Protein AF-A0A8S4A1F5-F1 (afdb_monomer_lite)

pLDDT: mean 70.82, std 21.8, range [27.09, 93.94]

Radius of gyration: 31.64 Å; chains: 1; bounding box: 110×34×73 Å

Sequence (193 aa):
MQRHKGQSPSKFSPETSDKSVDSVPACEDGASDSGDSVKEDRPGQDDCFHQMFGFQIQDLSSWDRFVRLLCRPTDPASIGTLRVFFGLLMTLDIVQERGLAAADSWWGSDEQCRFPLFHFLRPLPLQWMYVVYLVMISGAIGVMLGFQMRLSSLAFLATYWYVFFLDKTAWNNHSYLFGILAFLLAISDANRY

Foldseek 3Di:
DDDDDDDDDDDDDDDDDDDDDDDDDDDDDDDDDDDDDDDDDDPPPFVVCCVPPVDGPVLVVDPVSVVVVVPPDDDLVVVLVVQLVLLVVQLVCLVPLVPPVPLCVVQVDPPDDFDQQDPPLEDDHSVVLNVLSVQLNQLSVCSNVVPPQLVSLCSNLVSLVSSPRRGPVSDDPVSVVSSVVSVVSNPPPSVDD

Organism: NCBI:txid100452

Secondary structure (DSSP, 8-state):
----------------------PPPP----------------TTSHHHHHHHHSS-GGGGTSHHHHHHHHTS---THHHHHHHHHHHHHHHHHHHHTT-GGGHHHHHH-TTS----SSTT-PPPPHHHHHHHHHHHHHHHHHHHHTTTHHHHHHHHHHHHHHHHHH-GGG--HHHHHHHHHHHHHHHS-TT--

Structure (mmCIF, N/CA/C/O backbone):
data_AF-A0A8S4A1F5-F1
#
_entry.id   AF-A0A8S4A1F5-F1
#
loop_
_atom_site.group_PDB
_atom_site.id
_atom_site.type_symbol
_atom_site.label_atom_id
_atom_site.label_alt_id
_atom_site.label_comp_id
_atom_site.label_asym_id
_atom_site.label_entity_id
_atom_site.label_seq_id
_atom_site.pdbx_PDB_ins_code
_atom_site.Cartn_x
_atom_site.Cartn_y
_atom_site.Cartn_z
_atom_site.occupancy
_atom_site.B_iso_or_equiv
_atom_site.auth_seq_id
_atom_site.auth_comp_id
_atom_site.auth_asym_id
_atom_site.auth_atom_id
_atom_site.pdbx_PDB_model_num
ATOM 1 N N . MET A 1 1 ? -86.557 -16.342 12.184 1.00 40.09 1 MET A N 1
ATOM 2 C CA . MET A 1 1 ? -86.329 -17.250 13.329 1.00 40.09 1 MET A CA 1
ATOM 3 C C . MET A 1 1 ? -85.318 -16.573 14.261 1.00 40.09 1 MET A C 1
ATOM 5 O O . MET A 1 1 ? -84.232 -16.297 13.787 1.00 40.09 1 MET A O 1
ATOM 9 N N . GLN A 1 2 ? -85.750 -16.198 15.482 1.00 38.25 2 GLN A N 1
ATOM 10 C CA . GLN A 1 2 ? -84.998 -15.962 16.751 1.00 38.25 2 GLN A CA 1
ATOM 11 C C . GLN A 1 2 ? -83.633 -15.210 16.675 1.00 38.25 2 GLN A C 1
ATOM 13 O O . GLN A 1 2 ? -82.675 -15.745 16.142 1.00 38.25 2 GLN A O 1
ATOM 18 N N . ARG A 1 3 ? -83.518 -13.920 17.067 1.00 33.84 3 ARG A N 1
ATOM 19 C CA . ARG A 1 3 ? -83.236 -13.362 18.432 1.00 33.84 3 ARG A CA 1
ATOM 20 C C . ARG A 1 3 ? -81.946 -13.932 19.078 1.00 33.84 3 ARG A C 1
ATOM 22 O O . ARG A 1 3 ? -81.821 -15.139 19.151 1.00 33.84 3 ARG A O 1
ATOM 29 N N . HIS A 1 4 ? -80.967 -13.169 19.587 1.00 39.88 4 HIS A N 1
ATOM 30 C CA . HIS A 1 4 ? -80.992 -12.204 20.708 1.00 39.88 4 HIS A CA 1
ATOM 31 C C . HIS A 1 4 ? -79.619 -11.465 20.782 1.00 39.88 4 HIS A C 1
ATOM 33 O O . HIS A 1 4 ? -78.605 -12.097 20.526 1.00 39.88 4 HIS A O 1
ATOM 39 N N . LYS A 1 5 ? -79.588 -10.121 20.938 1.00 37.62 5 LYS A N 1
ATOM 40 C CA . LYS A 1 5 ? -79.137 -9.308 22.118 1.00 37.62 5 LYS A CA 1
ATOM 41 C C . LYS A 1 5 ? -77.694 -9.561 22.602 1.00 37.62 5 LYS A C 1
ATOM 43 O O . LYS A 1 5 ? -77.326 -10.706 22.777 1.00 37.62 5 LYS A O 1
ATOM 48 N N . GLY A 1 6 ? -76.855 -8.585 22.953 1.00 35.16 6 GLY A N 1
ATOM 49 C CA . GLY A 1 6 ? -76.911 -7.125 23.183 1.00 35.16 6 GLY A CA 1
ATOM 50 C C . GLY A 1 6 ? -75.442 -6.650 23.319 1.00 35.16 6 GLY A C 1
ATOM 51 O O . GLY A 1 6 ? -74.547 -7.428 23.024 1.00 35.16 6 GLY A O 1
ATOM 52 N N . GLN A 1 7 ? -75.021 -5.466 23.749 1.00 35.81 7 GLN A N 1
ATOM 53 C CA . GLN A 1 7 ? -75.584 -4.216 24.244 1.00 35.81 7 GLN A CA 1
ATOM 54 C C . GLN A 1 7 ? -74.365 -3.248 24.240 1.00 35.81 7 GLN A C 1
ATOM 56 O O . GLN A 1 7 ? -73.274 -3.641 24.640 1.00 35.81 7 GLN A O 1
ATOM 61 N N . SER A 1 8 ? -74.534 -2.014 23.756 1.00 36.84 8 SER A N 1
ATOM 62 C CA . SER A 1 8 ? -73.597 -0.867 23.903 1.00 36.84 8 SER A CA 1
ATOM 63 C C . SER A 1 8 ? -73.601 -0.350 25.373 1.00 36.84 8 SER A C 1
ATOM 65 O O . SER A 1 8 ? -74.329 -0.955 26.163 1.00 36.84 8 SER A O 1
ATOM 67 N N . PRO A 1 9 ? -73.014 0.799 25.801 1.00 47.91 9 PRO A N 1
ATOM 68 C CA . PRO A 1 9 ? -72.012 1.719 25.227 1.00 47.91 9 PRO A CA 1
ATOM 69 C C . PRO A 1 9 ? -70.945 2.211 26.265 1.00 47.91 9 PRO A C 1
ATOM 71 O O . PRO A 1 9 ? -70.964 1.859 27.439 1.00 47.91 9 PRO A O 1
ATOM 74 N N . SER A 1 10 ? -70.127 3.182 25.837 1.00 30.42 10 SER A N 1
ATOM 75 C CA . SER A 1 10 ? -69.763 4.417 26.574 1.00 30.42 10 SER A CA 1
ATOM 76 C C . SER A 1 10 ? -68.347 4.582 27.160 1.00 30.42 10 SER A C 1
ATOM 78 O O . SER A 1 10 ? -67.936 3.870 28.061 1.00 30.42 10 SER A O 1
ATOM 80 N N . LYS A 1 11 ? -67.694 5.633 26.623 1.00 30.72 11 LYS A N 1
ATOM 81 C CA . LYS A 1 11 ? -66.960 6.744 27.271 1.00 30.72 11 LYS A CA 1
ATOM 82 C C . LYS A 1 11 ? -65.847 6.407 28.275 1.00 30.72 11 LYS A C 1
ATOM 84 O O . LYS A 1 11 ? -66.118 5.773 29.279 1.00 30.72 11 LYS A O 1
ATOM 89 N N . PHE A 1 12 ? -64.667 7.016 28.081 1.00 28.73 12 PHE A N 1
ATOM 90 C CA . PHE A 1 12 ? -64.117 8.132 28.891 1.00 28.73 12 PHE A CA 1
ATOM 91 C C . PHE A 1 12 ? -62.589 8.269 28.634 1.00 28.73 12 PHE A C 1
ATOM 93 O O . PHE A 1 12 ? -61.833 7.348 28.912 1.00 28.73 12 PHE A O 1
ATOM 100 N N . SER A 1 13 ? -62.128 9.399 28.082 1.00 33.91 13 SER A N 1
ATOM 101 C CA . SER A 1 13 ? -60.793 9.982 28.386 1.00 33.91 13 SER A CA 1
ATOM 102 C C . SER A 1 13 ? -60.955 10.905 29.614 1.00 33.91 13 SER A C 1
ATOM 104 O O . SER A 1 13 ? -62.120 11.230 29.866 1.00 33.91 13 SER A O 1
ATOM 106 N N . PRO A 1 14 ? -59.923 11.451 30.312 1.00 41.94 14 PRO A N 1
ATOM 107 C CA . PRO A 1 14 ? -58.457 11.489 30.085 1.00 41.94 14 PRO A CA 1
ATOM 108 C C . PRO A 1 14 ? -57.602 11.287 31.389 1.00 41.94 14 PRO A C 1
ATOM 110 O O . PRO A 1 14 ? -58.144 10.877 32.407 1.00 41.94 14 PRO A O 1
ATOM 113 N N . GLU A 1 15 ? -56.299 11.644 31.338 1.00 30.02 15 GLU A N 1
ATOM 114 C CA . GLU A 1 15 ? -55.335 11.880 32.458 1.00 30.02 15 GLU A CA 1
ATOM 115 C C . GLU A 1 15 ? -54.786 10.621 33.185 1.00 30.02 15 GLU A C 1
ATOM 117 O O . GLU A 1 15 ? -55.481 9.627 33.313 1.00 30.02 15 GLU A O 1
ATOM 122 N N . THR A 1 16 ? -53.537 10.496 33.664 1.00 28.36 16 THR A N 1
ATOM 123 C CA . THR A 1 16 ? -52.473 11.439 34.073 1.00 28.36 16 THR A CA 1
ATOM 124 C C . THR A 1 16 ? -51.139 10.665 34.214 1.00 28.36 16 THR A C 1
ATOM 126 O O . THR A 1 16 ? -51.160 9.453 34.398 1.00 28.36 16 THR A O 1
ATOM 129 N N . SER A 1 17 ? -50.013 11.386 34.152 1.00 30.67 17 SER A N 1
ATOM 130 C CA . SER A 1 17 ? -48.690 11.152 34.775 1.00 30.67 17 SER A CA 1
ATOM 131 C C . SER A 1 17 ? -48.358 9.800 35.435 1.00 30.67 17 SER A C 1
ATOM 133 O O . SER A 1 17 ? -48.981 9.458 36.431 1.00 30.67 17 SER A O 1
ATOM 135 N N . ASP A 1 18 ? -47.218 9.197 35.065 1.00 28.45 18 ASP A N 1
ATOM 136 C CA . ASP A 1 18 ? -46.161 8.953 36.062 1.00 28.45 18 ASP A CA 1
ATOM 137 C C . ASP A 1 18 ? -44.755 8.783 35.455 1.00 28.45 18 ASP A C 1
ATOM 139 O O . ASP A 1 18 ? -44.571 8.275 34.349 1.00 28.45 18 ASP A O 1
ATOM 143 N N . LYS A 1 19 ? -43.768 9.265 36.210 1.00 31.98 19 LYS A N 1
ATOM 144 C CA . LYS A 1 19 ? -42.322 9.125 36.011 1.00 31.98 19 LYS A CA 1
ATOM 145 C C . LYS A 1 19 ? -41.873 7.774 36.575 1.00 31.98 19 LYS A C 1
ATOM 147 O O . LYS A 1 19 ? -42.393 7.380 37.608 1.00 31.98 19 LYS A O 1
ATOM 152 N N . SER A 1 20 ? -40.831 7.156 36.010 1.00 29.61 20 SER A N 1
ATOM 153 C CA . SER A 1 20 ? -39.699 6.494 36.715 1.00 29.61 20 SER A CA 1
ATOM 154 C C . SER A 1 20 ? -39.033 5.447 35.804 1.00 29.61 20 SER A C 1
ATOM 156 O O . SER A 1 20 ? -39.716 4.666 35.162 1.00 29.61 20 SER A O 1
ATOM 158 N N . VAL A 1 21 ? -37.748 5.620 35.473 1.00 33.69 21 VAL A N 1
ATOM 159 C CA . VAL A 1 21 ? -36.591 4.892 36.048 1.00 33.69 21 VAL A CA 1
ATOM 160 C C . VAL A 1 21 ? -36.618 3.398 35.706 1.00 33.69 21 VAL A C 1
ATOM 162 O O . VAL A 1 21 ? -37.090 2.587 36.493 1.00 33.69 21 VAL A O 1
ATOM 165 N N . ASP A 1 22 ? -36.026 3.038 34.564 1.00 32.53 22 ASP A N 1
ATOM 166 C CA . ASP A 1 22 ? -35.629 1.654 34.296 1.00 32.53 22 ASP A CA 1
ATOM 167 C C . ASP A 1 22 ? -34.204 1.423 34.805 1.00 32.53 22 ASP A C 1
ATOM 169 O O . ASP A 1 22 ? -33.192 1.738 34.176 1.00 32.53 22 ASP A O 1
ATOM 173 N N . SER A 1 23 ? -34.178 0.903 36.024 1.00 30.31 23 SER A N 1
ATOM 174 C CA . SER A 1 23 ? -33.055 0.302 36.732 1.00 30.31 23 SER A CA 1
ATOM 175 C C . SER A 1 23 ? -32.632 -1.013 36.063 1.00 30.31 23 SER A C 1
ATOM 177 O O . SER A 1 23 ? -33.444 -1.920 35.898 1.00 30.31 23 SER A O 1
ATOM 179 N N . VAL A 1 24 ? -31.344 -1.144 35.742 1.00 37.94 24 VAL A N 1
ATOM 180 C CA . VAL A 1 24 ? -30.685 -2.409 35.356 1.00 37.94 24 VAL A CA 1
ATOM 181 C C . VAL A 1 24 ? -30.117 -3.063 36.633 1.00 37.94 24 VAL A C 1
ATOM 183 O O . VAL A 1 24 ? -29.687 -2.331 37.528 1.00 37.94 24 VAL A O 1
ATOM 186 N N . PRO A 1 25 ? -30.184 -4.401 36.788 1.00 40.00 25 PRO A N 1
ATOM 187 C CA . PRO A 1 25 ? -30.321 -5.028 38.098 1.00 40.00 25 PRO A CA 1
ATOM 188 C C . PRO A 1 25 ? -29.000 -5.204 38.849 1.00 40.00 25 PRO A C 1
ATOM 190 O O . PRO A 1 25 ? -27.930 -5.377 38.265 1.00 40.00 25 PRO A O 1
ATOM 193 N N . ALA A 1 26 ? -29.135 -5.208 40.175 1.00 31.14 26 ALA A N 1
ATOM 194 C CA . ALA A 1 26 ? -28.130 -5.639 41.130 1.00 31.14 26 ALA A CA 1
ATOM 195 C C . ALA A 1 26 ? -27.827 -7.138 40.963 1.00 31.14 26 ALA A C 1
ATOM 197 O O . ALA A 1 26 ? -28.749 -7.950 40.872 1.00 31.14 26 ALA A O 1
ATOM 198 N N . CYS A 1 27 ? -26.542 -7.495 40.973 1.00 31.97 27 CYS A N 1
ATOM 199 C CA . CYS A 1 27 ? -26.092 -8.847 41.287 1.00 31.97 27 CYS A CA 1
ATOM 200 C C . CYS A 1 27 ? -25.388 -8.824 42.643 1.00 31.97 27 CYS A C 1
ATOM 202 O O . CYS A 1 27 ? -24.626 -7.910 42.949 1.00 31.97 27 CYS A O 1
ATOM 204 N N . GLU A 1 28 ? -25.747 -9.831 43.424 1.00 31.67 28 GLU A N 1
ATOM 205 C CA . GLU A 1 28 ? -25.656 -9.950 44.870 1.00 31.67 28 GLU A CA 1
ATOM 206 C C . GLU A 1 28 ? -24.237 -10.088 45.431 1.00 31.67 28 GLU A C 1
ATOM 208 O O . GLU A 1 28 ? -23.306 -10.557 44.773 1.00 31.67 28 GLU A O 1
ATOM 213 N N . ASP A 1 29 ? -24.142 -9.708 46.705 1.00 32.34 29 ASP A N 1
ATOM 214 C CA . ASP A 1 29 ? -23.005 -9.873 47.596 1.00 32.34 29 ASP A CA 1
ATOM 215 C C . ASP A 1 29 ? -22.642 -11.349 47.819 1.00 32.34 29 ASP A C 1
ATOM 217 O O . ASP A 1 29 ? -23.464 -12.173 48.222 1.00 32.34 29 ASP A O 1
ATOM 221 N N . GLY A 1 30 ? -21.356 -11.654 47.652 1.00 29.53 30 GLY A N 1
ATOM 222 C CA . GLY A 1 30 ? -20.711 -12.857 48.164 1.00 29.53 30 GLY A CA 1
ATOM 223 C C . GLY A 1 30 ? -19.489 -12.455 48.981 1.00 29.53 30 GLY A C 1
ATOM 224 O O . GLY A 1 30 ? -18.425 -12.192 48.427 1.00 29.53 30 GLY A O 1
ATOM 225 N N . ALA A 1 31 ? -19.654 -12.376 50.299 1.00 34.53 31 ALA A N 1
ATOM 226 C CA . ALA A 1 31 ? -18.567 -12.172 51.249 1.00 34.53 31 ALA A CA 1
ATOM 227 C C . ALA A 1 31 ? -17.741 -13.459 51.425 1.00 34.53 31 ALA A C 1
ATOM 229 O O . ALA A 1 31 ? -18.324 -14.530 51.576 1.00 34.53 31 ALA A O 1
ATOM 230 N N . SER A 1 32 ? -16.406 -13.344 51.469 1.00 27.09 32 SER A N 1
ATOM 231 C CA . SER A 1 32 ? -15.559 -13.822 52.583 1.00 27.09 32 SER A CA 1
ATOM 232 C C . SER A 1 32 ? -14.061 -13.746 52.241 1.00 27.09 32 SER A C 1
ATOM 234 O O . SER A 1 32 ? -13.636 -14.390 51.291 1.00 27.09 32 SER A O 1
ATOM 236 N N . ASP A 1 33 ? -13.319 -13.052 53.119 1.00 28.17 33 ASP A N 1
ATOM 237 C CA . ASP A 1 33 ? -11.946 -13.329 53.609 1.00 28.17 33 ASP A CA 1
ATOM 238 C C . ASP A 1 33 ? -10.783 -13.293 52.580 1.00 28.17 33 ASP A C 1
ATOM 240 O O . ASP A 1 33 ? -10.914 -13.736 51.452 1.00 28.17 33 ASP A O 1
ATOM 244 N N . SER A 1 34 ? -9.583 -12.773 52.829 1.00 28.92 34 SER A N 1
ATOM 245 C CA . SER A 1 34 ? -8.850 -12.414 54.045 1.00 28.92 34 SER A CA 1
ATOM 246 C C . SER A 1 34 ? -7.790 -11.364 53.650 1.00 28.92 34 SER A C 1
ATOM 248 O O . SER A 1 34 ? -7.452 -11.217 52.476 1.00 28.92 34 SER A O 1
ATOM 250 N N . GLY A 1 35 ? -7.291 -10.607 54.627 1.00 37.38 35 GLY A N 1
ATOM 251 C CA . GLY A 1 35 ? -6.566 -9.353 54.415 1.00 37.38 35 GLY A CA 1
ATOM 252 C C . GLY A 1 35 ? -5.269 -9.398 53.603 1.00 37.38 35 GLY A C 1
ATOM 253 O O . GLY A 1 35 ? -4.487 -10.340 53.676 1.00 37.38 35 GLY A O 1
ATOM 254 N N . ASP A 1 36 ? -4.993 -8.271 52.947 1.00 30.34 36 ASP A N 1
ATOM 255 C CA . ASP A 1 36 ? -3.633 -7.774 52.790 1.00 30.34 36 ASP A CA 1
ATOM 256 C C . ASP A 1 36 ? -3.627 -6.235 52.830 1.00 30.34 36 ASP A C 1
ATOM 258 O O . ASP A 1 36 ? -4.562 -5.552 52.415 1.00 30.34 36 ASP A O 1
ATOM 262 N N . SER A 1 37 ? -2.569 -5.732 53.446 1.00 32.47 37 SER A N 1
ATOM 263 C CA . SER A 1 37 ? -2.188 -4.361 53.766 1.00 32.47 37 SER A CA 1
ATOM 264 C C . SER A 1 37 ? -2.699 -3.240 52.838 1.00 32.47 37 SER A C 1
ATOM 266 O O . SER A 1 37 ? -2.208 -3.021 51.731 1.00 32.47 37 SER A O 1
ATOM 268 N N . VAL A 1 38 ? -3.607 -2.415 53.375 1.00 36.06 38 VAL A N 1
ATOM 269 C CA . VAL A 1 38 ? -3.954 -1.097 52.821 1.00 36.06 38 VAL A CA 1
ATOM 270 C C . VAL A 1 38 ? -2.741 -0.176 52.974 1.00 36.06 38 VAL A C 1
ATOM 272 O O . VAL A 1 38 ? -2.479 0.358 54.052 1.00 36.06 38 VAL A O 1
ATOM 275 N N . LYS A 1 39 ? -1.975 -0.003 51.893 1.00 37.94 39 LYS A N 1
ATOM 276 C CA . LYS A 1 39 ? -1.083 1.148 51.742 1.00 37.94 39 LYS A CA 1
ATOM 277 C C . LYS A 1 39 ? -1.942 2.364 51.418 1.00 37.94 39 LYS A C 1
ATOM 279 O O . LYS A 1 39 ? -2.710 2.352 50.465 1.00 37.94 39 LYS A O 1
ATOM 284 N N . GLU A 1 40 ? -1.793 3.372 52.261 1.00 41.25 40 GLU A N 1
ATOM 285 C CA . GLU A 1 40 ? -2.408 4.694 52.209 1.00 41.25 40 GLU A CA 1
ATOM 286 C C . GLU A 1 40 ? -2.280 5.303 50.800 1.00 41.25 40 GLU A C 1
ATOM 288 O O . GLU A 1 40 ? -1.187 5.674 50.362 1.00 41.25 40 GLU A O 1
ATOM 293 N N . ASP A 1 41 ? -3.397 5.333 50.070 1.00 39.75 41 ASP A N 1
ATOM 294 C CA . ASP A 1 41 ? -3.489 5.892 48.723 1.00 39.75 41 ASP A CA 1
ATOM 295 C C . ASP A 1 41 ? -3.554 7.423 48.820 1.00 39.75 41 ASP A C 1
ATOM 297 O O . ASP A 1 41 ? -4.325 7.975 49.609 1.00 39.75 41 ASP A O 1
ATOM 301 N N . ARG A 1 42 ? -2.699 8.129 48.070 1.00 42.38 42 ARG A N 1
ATOM 302 C CA . ARG A 1 42 ? -2.657 9.602 48.070 1.00 42.38 42 ARG A CA 1
ATOM 303 C C . ARG A 1 42 ? -3.716 10.122 47.090 1.00 42.38 42 ARG A C 1
ATOM 305 O O . ARG A 1 42 ? -3.488 10.010 45.889 1.00 42.38 42 ARG A O 1
ATOM 312 N N . PRO A 1 43 ? -4.794 10.784 47.549 1.00 42.84 43 PRO A N 1
ATOM 313 C CA . PRO A 1 43 ? -5.984 11.075 46.741 1.00 42.84 43 PRO A CA 1
ATOM 314 C C . PRO A 1 43 ? -5.821 12.331 45.865 1.00 42.84 43 PRO A C 1
ATOM 316 O O . PRO A 1 43 ? -6.637 13.243 45.921 1.00 42.84 43 PRO A O 1
ATOM 319 N N . GLY A 1 44 ? -4.720 12.449 45.119 1.00 50.53 44 GLY A N 1
ATOM 320 C CA . GLY A 1 44 ? -4.392 13.696 44.414 1.00 50.53 44 GLY A CA 1
ATOM 321 C C . GLY A 1 44 ? -3.759 13.563 43.033 1.00 50.53 44 GLY A C 1
ATOM 322 O O . GLY A 1 44 ? -3.530 14.588 42.395 1.00 50.53 44 GLY A O 1
ATOM 323 N N . GLN A 1 45 ? -3.451 12.351 42.558 1.00 55.03 45 GLN A N 1
ATOM 324 C CA . GLN A 1 45 ? -2.862 12.150 41.222 1.00 55.03 45 GLN A CA 1
ATOM 325 C C . GLN A 1 45 ? -3.833 11.554 40.194 1.00 55.03 45 GLN A C 1
ATOM 327 O O . GLN A 1 45 ? -3.589 11.681 38.993 1.00 55.03 45 GLN A O 1
ATOM 332 N N . ASP A 1 46 ? -4.950 10.980 40.639 1.00 55.44 46 ASP A N 1
ATOM 333 C CA . ASP A 1 46 ? -5.822 10.159 39.790 1.00 55.44 46 ASP A CA 1
ATOM 334 C C . ASP A 1 46 ? -6.854 10.984 38.997 1.00 55.44 46 ASP A C 1
ATOM 336 O O . ASP A 1 46 ? -7.244 10.603 37.890 1.00 55.44 46 ASP A O 1
ATOM 340 N N . ASP A 1 47 ? -7.230 12.164 39.502 1.00 62.53 47 ASP A N 1
ATOM 341 C CA . ASP A 1 47 ? -8.302 12.991 38.928 1.00 62.53 47 ASP A CA 1
ATOM 342 C C . ASP A 1 47 ? -7.942 13.582 37.555 1.00 62.53 47 ASP A C 1
ATOM 344 O O . ASP A 1 47 ? -8.759 13.591 36.633 1.00 62.53 47 ASP A O 1
ATOM 348 N N . CYS A 1 48 ? -6.695 14.035 37.382 1.00 65.56 48 CYS A N 1
ATOM 349 C CA . CYS A 1 48 ? -6.241 14.673 36.140 1.00 65.56 48 CYS A CA 1
ATOM 350 C C . CYS A 1 48 ? -6.179 13.675 34.974 1.00 65.56 48 CYS A C 1
ATOM 352 O O . CYS A 1 48 ? -6.564 13.978 33.842 1.00 65.56 48 CYS A O 1
ATOM 354 N N . PHE A 1 49 ? -5.717 12.455 35.250 1.00 64.69 49 PHE A N 1
ATOM 355 C CA . PHE A 1 49 ? -5.558 11.433 34.224 1.00 64.69 49 PHE A CA 1
ATOM 356 C C . PHE A 1 49 ? -6.907 10.839 33.803 1.00 64.69 49 PHE A C 1
ATOM 358 O O . PHE A 1 49 ? -7.162 10.667 32.608 1.00 64.69 49 PHE A O 1
ATOM 365 N N . HIS A 1 50 ? -7.809 10.627 34.768 1.00 66.81 50 HIS A N 1
ATOM 366 C CA . HIS A 1 50 ? -9.183 10.209 34.498 1.00 66.81 50 HIS A CA 1
ATOM 367 C C . HIS A 1 50 ? -9.936 11.245 33.649 1.00 66.81 50 HIS A C 1
ATOM 369 O O . HIS A 1 50 ? -10.671 10.877 32.732 1.00 66.81 50 HIS A O 1
ATOM 375 N N . GLN A 1 51 ? -9.701 12.539 33.891 1.00 70.19 51 GLN A N 1
ATOM 376 C CA . GLN A 1 51 ? -10.326 13.620 33.131 1.00 70.19 51 GLN A CA 1
ATOM 377 C C . GLN A 1 51 ? -9.830 13.713 31.675 1.00 70.19 51 GLN A C 1
ATOM 379 O O . GLN A 1 51 ? -10.600 14.116 30.806 1.00 70.19 51 GLN A O 1
ATOM 384 N N . MET A 1 52 ? -8.580 13.324 31.388 1.00 70.19 52 MET A N 1
ATOM 385 C CA . MET A 1 52 ? -8.027 13.350 30.023 1.00 70.19 52 MET A CA 1
ATOM 386 C C . MET A 1 52 ? -8.287 12.074 29.216 1.00 70.19 52 MET A C 1
ATOM 388 O O . MET A 1 52 ? -8.565 12.165 28.022 1.00 70.19 52 MET A O 1
ATOM 392 N N . PHE A 1 53 ? -8.174 10.896 29.833 1.00 69.62 53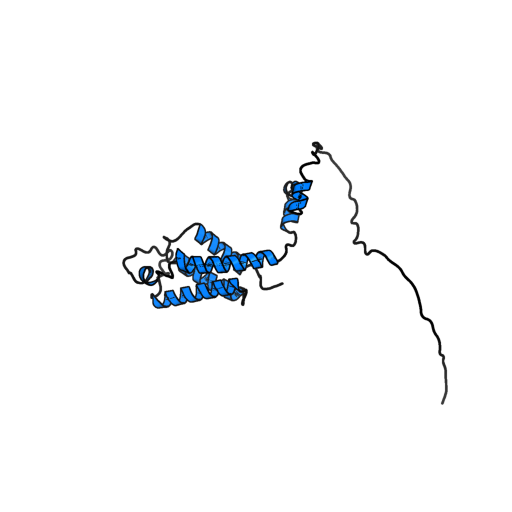 PHE A N 1
ATOM 393 C CA . PHE A 1 53 ? -8.184 9.618 29.110 1.00 69.62 53 PHE A CA 1
ATOM 394 C C . PHE A 1 53 ? -9.402 8.732 29.407 1.00 69.62 53 PHE A C 1
ATOM 396 O O . PHE A 1 53 ? -9.600 7.727 28.726 1.00 69.62 53 PHE A O 1
ATOM 403 N N . GLY A 1 54 ? -10.244 9.085 30.387 1.00 67.88 54 GLY A N 1
ATOM 404 C CA . GLY A 1 54 ? -11.469 8.339 30.702 1.00 67.88 54 GLY A CA 1
ATOM 405 C C . GLY A 1 54 ? -11.238 6.918 31.237 1.00 67.88 54 GLY A C 1
ATOM 406 O O . GLY A 1 54 ? -12.159 6.097 31.192 1.00 67.88 54 GLY A O 1
ATOM 407 N N . PHE A 1 55 ? -10.021 6.616 31.710 1.00 68.44 55 PHE A N 1
ATOM 408 C CA . PHE A 1 55 ? -9.658 5.384 32.416 1.00 68.44 55 PHE A CA 1
ATOM 409 C C . PHE A 1 55 ? -8.715 5.692 33.590 1.00 68.44 55 PHE A C 1
ATOM 411 O O . PHE A 1 55 ? -7.983 6.683 33.557 1.00 68.44 55 PHE A O 1
ATOM 418 N N . GLN A 1 56 ? -8.742 4.863 34.638 1.00 72.12 56 GLN A N 1
ATOM 419 C CA . GLN A 1 56 ? -7.887 5.037 35.816 1.00 72.12 56 GLN A CA 1
ATOM 420 C C . GLN A 1 56 ? -6.569 4.269 35.649 1.00 72.12 56 GLN A C 1
ATOM 422 O O . GLN A 1 56 ? -6.556 3.136 35.174 1.00 72.12 56 GLN A O 1
ATOM 427 N N . ILE A 1 57 ? -5.444 4.846 36.091 1.00 71.12 57 ILE A N 1
ATOM 428 C CA . ILE A 1 57 ? -4.130 4.164 36.085 1.00 71.12 57 ILE A CA 1
ATOM 429 C C . ILE A 1 57 ? -4.151 2.918 36.984 1.00 71.12 57 ILE A C 1
ATOM 431 O O . ILE A 1 57 ? -3.466 1.935 36.702 1.00 71.12 57 ILE A O 1
ATOM 435 N N . GLN A 1 58 ? -4.992 2.920 38.021 1.00 71.62 58 GLN A N 1
ATOM 436 C CA . GLN A 1 58 ? -5.183 1.785 38.923 1.00 71.62 58 GLN A CA 1
ATOM 437 C C . GLN A 1 58 ? -5.724 0.534 38.201 1.00 71.62 58 GLN A C 1
ATOM 439 O O . GLN A 1 58 ? -5.422 -0.589 38.608 1.00 71.62 58 GLN A O 1
ATOM 444 N N . ASP A 1 59 ? -6.439 0.695 37.080 1.00 70.25 59 ASP A N 1
ATOM 445 C CA . ASP A 1 59 ? -6.942 -0.428 36.278 1.00 70.25 59 ASP A CA 1
ATOM 446 C C . ASP A 1 59 ? -5.836 -1.165 35.510 1.00 70.25 59 ASP A C 1
ATOM 448 O O . ASP A 1 59 ? -6.010 -2.330 35.154 1.00 70.25 59 ASP A O 1
ATOM 452 N N . LEU A 1 60 ? -4.673 -0.534 35.308 1.00 76.00 60 LEU A N 1
ATOM 453 C CA . LEU A 1 60 ? -3.499 -1.166 34.694 1.00 76.00 60 LEU A CA 1
ATOM 454 C C . LEU A 1 60 ? -2.749 -2.094 35.664 1.00 76.00 60 LEU A C 1
ATOM 456 O O . LEU A 1 60 ? -1.932 -2.901 35.230 1.00 76.00 60 LEU A O 1
ATOM 460 N N . SER A 1 61 ? -3.008 -1.976 36.971 1.00 78.69 61 SER A N 1
ATOM 461 C CA . SER A 1 61 ? -2.289 -2.718 38.016 1.00 78.69 61 SER A CA 1
ATOM 462 C C . SER A 1 61 ? -2.740 -4.179 38.127 1.00 78.69 61 SER A C 1
ATOM 464 O O . SER A 1 61 ? -1.946 -5.066 38.436 1.00 78.69 61 SER A O 1
ATOM 466 N N . SER A 1 62 ? -4.014 -4.458 37.838 1.00 85.75 62 SER A N 1
ATOM 467 C CA . SER A 1 62 ? -4.568 -5.815 37.896 1.00 85.75 62 SER A CA 1
ATOM 468 C C . SER A 1 62 ? -4.818 -6.372 36.499 1.00 85.75 62 SER A C 1
ATOM 470 O O . SER A 1 62 ? -5.445 -5.710 35.670 1.00 85.75 62 SER A O 1
ATOM 472 N N . TRP A 1 63 ? -4.393 -7.614 36.265 1.00 82.56 63 TRP A N 1
ATOM 473 C CA . TRP A 1 63 ? -4.535 -8.285 34.972 1.00 82.56 63 TRP A CA 1
ATOM 474 C C . TRP A 1 63 ? -5.993 -8.339 34.491 1.00 82.56 63 TRP A C 1
ATOM 476 O O . TRP A 1 63 ? -6.274 -8.014 33.341 1.00 82.56 63 TRP A O 1
ATOM 486 N N . ASP A 1 64 ? -6.943 -8.649 35.378 1.00 83.69 64 ASP A N 1
ATOM 487 C CA . ASP A 1 64 ? -8.363 -8.736 35.018 1.00 83.69 64 ASP A CA 1
ATOM 488 C C . ASP A 1 64 ? -8.965 -7.392 34.590 1.00 83.69 64 ASP A C 1
ATOM 490 O O . ASP A 1 64 ? -9.740 -7.341 33.633 1.00 83.69 64 ASP A O 1
ATOM 494 N N . ARG A 1 65 ? -8.616 -6.287 35.265 1.00 79.44 65 ARG A N 1
ATOM 495 C CA . ARG A 1 65 ? -9.100 -4.950 34.875 1.00 79.44 65 ARG A CA 1
ATOM 496 C C . ARG A 1 65 ? -8.420 -4.460 33.605 1.00 79.44 65 ARG A C 1
ATOM 498 O O . ARG A 1 65 ? -9.098 -3.890 32.757 1.00 79.44 65 ARG A O 1
ATOM 505 N N . PHE A 1 66 ? -7.136 -4.763 33.421 1.00 84.50 66 PHE A N 1
ATOM 506 C CA . PHE A 1 66 ? -6.416 -4.460 32.189 1.00 84.50 66 PHE A CA 1
ATOM 507 C C . PHE A 1 66 ? -7.041 -5.165 30.977 1.00 84.50 66 PHE A C 1
ATOM 509 O O . PHE A 1 66 ? -7.295 -4.530 29.954 1.00 84.50 66 PHE A O 1
ATOM 516 N N . VAL A 1 67 ? -7.374 -6.455 31.104 1.00 85.19 67 VAL A N 1
ATOM 517 C CA . VAL A 1 67 ? -8.068 -7.202 30.044 1.00 85.19 67 VAL A CA 1
ATOM 518 C C . VAL A 1 67 ? -9.464 -6.625 29.793 1.00 85.19 67 VAL A C 1
ATOM 520 O O . VAL A 1 67 ? -9.839 -6.428 28.640 1.00 85.19 67 VAL A O 1
ATOM 523 N N . ARG A 1 68 ? -10.222 -6.272 30.843 1.00 82.06 68 ARG A N 1
ATOM 524 C CA . ARG A 1 68 ? -11.530 -5.601 30.690 1.00 82.06 68 ARG A CA 1
ATOM 525 C C . ARG A 1 68 ? -11.415 -4.239 29.999 1.00 82.06 68 ARG A C 1
ATOM 527 O O . ARG A 1 68 ? -12.294 -3.894 29.214 1.00 82.06 68 ARG A O 1
ATOM 534 N N . LEU A 1 69 ? -10.340 -3.494 30.255 1.00 83.12 69 LEU A N 1
ATOM 535 C CA . LEU A 1 69 ? -10.060 -2.211 29.615 1.00 83.12 69 LEU A CA 1
ATOM 536 C C . LEU A 1 69 ? -9.713 -2.387 28.128 1.00 83.12 69 LEU A C 1
ATOM 538 O O . LEU A 1 69 ? -10.256 -1.670 27.294 1.00 83.12 69 LEU A O 1
ATOM 542 N N . LEU A 1 70 ? -8.872 -3.369 27.784 1.00 80.44 70 LEU A N 1
ATOM 543 C CA . LEU A 1 70 ? -8.514 -3.711 26.398 1.00 80.44 70 LEU A CA 1
ATOM 544 C C . LEU A 1 70 ? -9.698 -4.246 25.585 1.00 80.44 70 LEU A C 1
ATOM 546 O O . LEU A 1 70 ? -9.805 -3.974 24.393 1.00 80.44 70 LEU A O 1
ATOM 550 N N . CYS A 1 71 ? -10.583 -5.014 26.221 1.00 80.38 71 CYS A N 1
ATOM 551 C CA . CYS A 1 71 ? -11.786 -5.556 25.591 1.00 80.38 71 CYS A CA 1
ATOM 552 C C . CYS A 1 71 ? -12.963 -4.569 25.586 1.00 80.38 71 CYS A C 1
ATOM 554 O O . CYS A 1 71 ? -14.052 -4.927 25.129 1.00 80.38 71 CYS A O 1
ATOM 556 N N . ARG A 1 72 ? -12.779 -3.339 26.086 1.00 81.56 72 ARG A N 1
ATOM 557 C CA . ARG A 1 72 ? -13.818 -2.311 26.053 1.00 81.56 72 ARG A CA 1
ATOM 558 C C . ARG A 1 72 ? -14.161 -1.977 24.592 1.00 81.56 72 ARG A C 1
ATOM 560 O O . ARG A 1 72 ? -13.253 -1.680 23.811 1.00 81.56 72 ARG A O 1
ATOM 567 N N . PRO A 1 73 ? -15.452 -1.982 24.209 1.00 76.44 73 PRO A N 1
ATOM 568 C CA . PRO A 1 73 ? -15.859 -1.601 22.862 1.00 76.44 73 PRO A CA 1
ATOM 569 C C . PRO A 1 73 ? -15.386 -0.173 22.579 1.00 76.44 73 PRO A C 1
ATOM 571 O O . PRO A 1 73 ? -15.705 0.758 23.318 1.00 76.44 73 PRO A O 1
ATOM 574 N N . THR A 1 74 ? -14.575 -0.035 21.535 1.00 78.69 74 THR A N 1
ATOM 575 C CA . THR A 1 74 ? -13.985 1.232 21.092 1.00 78.69 74 THR A CA 1
ATOM 576 C C . THR A 1 74 ? -14.630 1.642 19.777 1.00 78.69 74 THR A C 1
ATOM 578 O O . THR A 1 74 ? -14.968 0.785 18.958 1.00 78.69 74 THR A O 1
ATOM 581 N N . ASP A 1 75 ? -14.789 2.947 19.562 1.00 83.00 75 ASP A N 1
ATOM 582 C CA . ASP A 1 75 ? -15.413 3.469 18.353 1.00 83.00 75 ASP A CA 1
ATOM 583 C C . ASP A 1 75 ? -14.685 2.993 17.080 1.00 83.00 75 ASP A C 1
ATOM 585 O O . ASP A 1 75 ? -13.460 3.160 16.950 1.00 83.00 75 ASP A O 1
ATOM 589 N N . PRO A 1 76 ? -15.426 2.481 16.078 1.00 81.75 76 PRO A N 1
ATOM 590 C CA . PRO A 1 76 ? -14.852 1.997 14.823 1.00 81.75 76 PRO A CA 1
ATOM 591 C C . PRO A 1 76 ? -14.288 3.134 13.949 1.00 81.75 76 PRO A C 1
ATOM 593 O O . PRO A 1 76 ? -13.705 2.894 12.892 1.00 81.75 76 PRO A O 1
ATOM 596 N N . ALA A 1 77 ? -14.424 4.392 14.376 1.00 85.75 77 ALA A N 1
ATOM 597 C CA . ALA A 1 77 ? -13.821 5.543 13.713 1.00 85.75 77 ALA A CA 1
ATOM 598 C C . ALA A 1 77 ? -12.280 5.483 13.710 1.00 85.75 77 ALA A C 1
ATOM 600 O O . ALA A 1 77 ? -11.643 5.888 12.737 1.00 85.75 77 ALA A O 1
ATOM 601 N N . SER A 1 78 ? -11.670 4.943 14.771 1.00 86.81 78 SER A N 1
ATOM 602 C CA . SER A 1 78 ? -10.208 4.866 14.922 1.00 86.81 78 SER A CA 1
ATOM 603 C C . SER A 1 78 ? -9.546 4.008 13.835 1.00 86.81 78 SER A C 1
ATOM 605 O O . SER A 1 78 ? -8.590 4.444 13.189 1.00 86.81 78 SER A O 1
ATOM 607 N N . ILE A 1 79 ? -10.103 2.825 13.559 1.00 87.50 79 ILE A N 1
ATOM 608 C CA . ILE A 1 79 ? -9.600 1.926 12.515 1.00 87.50 79 ILE A CA 1
ATOM 609 C C . ILE A 1 79 ? -9.846 2.481 11.107 1.00 87.50 79 ILE A C 1
ATOM 611 O O . ILE A 1 79 ? -9.009 2.313 10.220 1.00 87.50 79 ILE A O 1
ATOM 615 N N . GLY A 1 80 ? -10.949 3.212 10.910 1.00 88.81 80 GLY A N 1
ATOM 616 C CA . GLY A 1 80 ? -11.221 3.934 9.667 1.00 88.81 80 GLY A CA 1
ATOM 617 C C . GLY A 1 80 ? -10.165 5.004 9.377 1.00 88.81 80 GLY A C 1
ATOM 618 O O . GLY A 1 80 ? -9.656 5.083 8.260 1.00 88.81 80 GLY A O 1
ATOM 619 N N . THR A 1 81 ? -9.774 5.779 10.389 1.00 90.38 81 THR A N 1
ATOM 620 C CA . THR A 1 81 ? -8.707 6.784 10.269 1.00 90.38 81 THR A CA 1
ATOM 621 C C . THR A 1 81 ? -7.351 6.134 9.994 1.00 90.38 81 THR A C 1
ATOM 623 O O . THR A 1 81 ? -6.660 6.538 9.057 1.00 90.38 81 THR A O 1
ATOM 626 N N . LEU A 1 82 ? -6.994 5.078 10.741 1.00 90.94 82 LEU A N 1
ATOM 627 C CA . LEU A 1 82 ? -5.770 4.302 10.504 1.00 90.94 82 LEU A CA 1
ATOM 628 C C . LEU A 1 82 ? -5.693 3.813 9.055 1.00 90.94 82 LEU A C 1
ATOM 630 O O . LEU A 1 82 ? -4.648 3.929 8.426 1.00 90.94 82 LEU A O 1
ATOM 634 N N . ARG A 1 83 ? -6.804 3.311 8.512 1.00 90.62 83 ARG A N 1
ATOM 635 C CA . ARG A 1 83 ? -6.896 2.831 7.131 1.00 90.62 83 ARG A CA 1
ATOM 636 C C . ARG A 1 83 ? -6.580 3.922 6.109 1.00 90.62 83 ARG A C 1
ATOM 638 O O . ARG A 1 83 ? -5.817 3.671 5.178 1.00 90.62 83 ARG A O 1
ATOM 645 N N . VAL A 1 84 ? -7.155 5.115 6.272 1.00 91.81 84 VAL A N 1
ATOM 646 C CA . VAL A 1 84 ? -6.926 6.238 5.349 1.00 91.81 84 VAL A CA 1
ATOM 647 C C . VAL A 1 84 ? -5.453 6.648 5.364 1.00 91.81 84 VAL A C 1
ATOM 649 O O . VAL A 1 84 ? -4.830 6.733 4.306 1.00 91.81 84 VAL A O 1
ATOM 652 N N . PHE A 1 85 ? -4.871 6.830 6.552 1.00 93.44 85 PHE A N 1
ATOM 653 C CA . PHE A 1 85 ? -3.451 7.166 6.677 1.00 93.44 85 PHE A CA 1
ATOM 654 C C . PHE A 1 85 ? -2.543 6.054 6.158 1.00 93.44 85 PHE A C 1
ATOM 656 O O . PHE A 1 85 ? -1.578 6.337 5.455 1.00 93.44 85 PHE A O 1
ATOM 663 N N . PHE A 1 86 ? -2.865 4.796 6.452 1.00 92.50 86 PHE A N 1
ATOM 664 C CA . PHE A 1 86 ? -2.108 3.650 5.970 1.00 92.50 86 PHE A CA 1
ATOM 665 C C . PHE A 1 86 ? -2.094 3.593 4.439 1.00 92.50 86 PHE A C 1
ATOM 667 O O . PHE A 1 86 ? -1.022 3.521 3.849 1.00 92.50 86 PHE A O 1
ATOM 674 N N . GLY A 1 87 ? -3.253 3.693 3.780 1.00 92.81 87 GLY A N 1
ATOM 675 C CA . GLY A 1 87 ? -3.330 3.671 2.316 1.00 92.81 87 GLY A CA 1
ATOM 676 C C . GLY A 1 87 ? -2.592 4.841 1.651 1.00 92.81 87 GLY A C 1
ATOM 677 O O . GLY A 1 87 ? -1.914 4.648 0.638 1.00 92.81 87 GLY A O 1
ATOM 678 N N . LEU A 1 88 ? -2.647 6.036 2.253 1.00 93.88 88 LEU A N 1
ATOM 679 C CA . LEU A 1 88 ? -1.875 7.197 1.801 1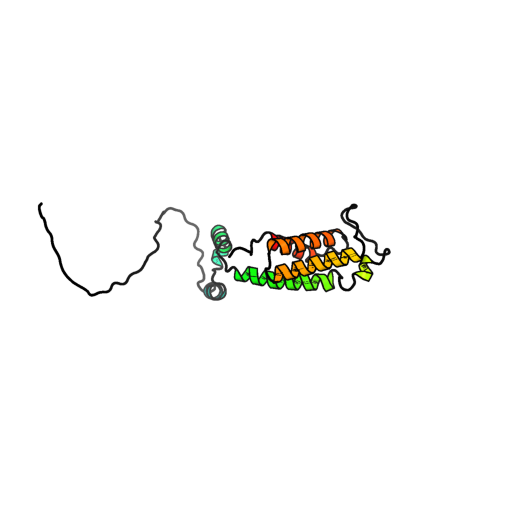.00 93.88 88 LEU A CA 1
ATOM 680 C C . LEU A 1 88 ? -0.364 6.954 1.923 1.00 93.88 88 LEU A C 1
ATOM 682 O O . LEU A 1 88 ? 0.367 7.139 0.950 1.00 93.88 88 LEU A O 1
ATOM 686 N N . LEU A 1 89 ? 0.094 6.501 3.094 1.00 93.25 89 LEU A N 1
ATOM 687 C CA . LEU A 1 89 ? 1.501 6.183 3.342 1.00 93.25 89 LEU A CA 1
ATOM 688 C C . LEU A 1 89 ? 2.004 5.098 2.388 1.00 93.25 89 LEU A C 1
ATOM 690 O O . LEU A 1 89 ? 3.085 5.248 1.831 1.00 93.25 89 LEU A O 1
ATOM 694 N N . MET A 1 90 ? 1.206 4.057 2.133 1.00 91.69 90 MET A N 1
ATOM 695 C CA . MET A 1 90 ? 1.573 2.989 1.196 1.00 91.69 90 MET A CA 1
ATOM 696 C C . MET A 1 90 ? 1.731 3.517 -0.223 1.00 91.69 90 MET A C 1
ATOM 698 O O . MET A 1 90 ? 2.666 3.143 -0.920 1.00 91.69 90 MET A O 1
ATOM 702 N N . THR A 1 91 ? 0.844 4.411 -0.656 1.00 92.00 91 THR A N 1
ATOM 703 C CA . THR A 1 91 ? 0.934 4.997 -1.998 1.00 92.00 91 THR A CA 1
ATOM 704 C C . THR A 1 91 ? 2.226 5.804 -2.164 1.00 92.00 91 THR A C 1
ATOM 706 O O . THR A 1 91 ? 2.881 5.698 -3.199 1.00 92.00 91 THR A O 1
ATOM 709 N N . LEU A 1 92 ? 2.628 6.565 -1.141 1.00 91.75 92 LEU A N 1
ATOM 710 C CA . LEU A 1 92 ? 3.874 7.338 -1.157 1.00 91.75 92 LEU A CA 1
ATOM 711 C C . LEU A 1 92 ? 5.121 6.442 -1.084 1.00 91.75 92 LEU A C 1
ATOM 713 O O . LEU A 1 92 ? 6.042 6.629 -1.880 1.00 91.75 92 LEU A O 1
ATOM 717 N N . ASP A 1 93 ? 5.122 5.445 -0.195 1.00 89.81 93 ASP A N 1
ATOM 718 C CA . ASP A 1 93 ? 6.211 4.466 -0.043 1.00 89.81 93 ASP A CA 1
ATOM 719 C C . ASP A 1 93 ? 6.483 3.712 -1.352 1.00 89.81 93 ASP A C 1
ATOM 721 O O . ASP A 1 93 ? 7.628 3.558 -1.773 1.00 89.81 93 ASP A O 1
ATOM 725 N N . ILE A 1 94 ? 5.425 3.313 -2.065 1.00 88.62 94 ILE A N 1
ATOM 726 C CA . ILE A 1 94 ? 5.563 2.626 -3.352 1.00 88.62 94 ILE A CA 1
ATOM 727 C C . ILE A 1 94 ? 6.257 3.506 -4.397 1.00 88.62 94 ILE A C 1
ATOM 729 O O . ILE A 1 94 ? 7.079 3.015 -5.176 1.00 88.62 94 ILE A O 1
ATOM 733 N N . VAL A 1 95 ? 5.911 4.793 -4.446 1.00 87.38 95 VAL A N 1
ATOM 734 C CA . VAL A 1 95 ? 6.442 5.709 -5.460 1.00 87.38 95 VAL A CA 1
ATOM 735 C C . VAL A 1 95 ? 7.895 6.081 -5.174 1.00 87.38 95 VAL A C 1
ATOM 737 O O . VAL A 1 95 ? 8.702 6.088 -6.105 1.00 87.38 95 VAL A O 1
ATOM 740 N N . GLN A 1 96 ? 8.221 6.371 -3.912 1.00 85.00 96 GLN A N 1
ATOM 741 C CA . GLN A 1 96 ? 9.549 6.831 -3.502 1.00 85.00 96 GLN A CA 1
ATOM 742 C C . GLN A 1 96 ? 10.491 5.678 -3.148 1.00 85.00 96 GLN A C 1
ATOM 744 O O . GLN A 1 96 ? 11.489 5.479 -3.835 1.00 85.00 96 GLN A O 1
ATOM 749 N N . GLU A 1 97 ? 10.174 4.920 -2.098 1.00 81.38 97 GLU A N 1
ATOM 750 C CA . GLU A 1 97 ? 11.089 3.953 -1.477 1.00 81.38 97 GLU A CA 1
ATOM 751 C C . GLU A 1 97 ? 11.247 2.694 -2.332 1.00 81.38 97 GLU A C 1
ATOM 753 O O . GLU A 1 97 ? 12.352 2.209 -2.566 1.00 81.38 97 GLU A O 1
ATOM 758 N N . ARG A 1 98 ? 10.136 2.178 -2.871 1.00 73.69 98 ARG A N 1
ATOM 759 C CA . ARG A 1 98 ? 10.143 0.981 -3.735 1.00 73.69 98 ARG A CA 1
ATOM 760 C C . ARG A 1 98 ? 10.504 1.286 -5.184 1.00 73.69 98 ARG A C 1
ATOM 762 O O . ARG A 1 98 ? 10.501 0.378 -6.019 1.00 73.69 98 ARG A O 1
ATOM 769 N N . GLY A 1 99 ? 10.776 2.556 -5.473 1.00 69.56 99 GLY A N 1
ATOM 770 C CA . GLY A 1 99 ? 11.353 2.983 -6.730 1.00 69.56 99 GLY A CA 1
ATOM 771 C C . GLY A 1 99 ? 10.434 2.806 -7.930 1.00 69.56 99 GLY A C 1
ATOM 772 O O . GLY A 1 99 ? 10.961 2.598 -9.015 1.00 69.56 99 GLY A O 1
ATOM 773 N N . LEU A 1 100 ? 9.099 2.924 -7.807 1.00 75.25 100 LEU A N 1
ATOM 774 C CA . LEU A 1 100 ? 8.246 2.977 -9.010 1.00 75.25 100 LEU A CA 1
ATOM 775 C C . LEU A 1 100 ? 8.699 4.106 -9.951 1.00 75.25 100 LEU A C 1
ATOM 777 O O . LEU A 1 100 ? 8.739 3.920 -11.163 1.00 75.25 100 LEU A O 1
ATOM 781 N N . ALA A 1 101 ? 9.105 5.251 -9.392 1.00 72.06 101 ALA A N 1
ATOM 782 C CA . ALA A 1 101 ? 9.644 6.371 -10.164 1.00 72.06 101 ALA A CA 1
ATOM 783 C C . ALA A 1 101 ? 10.984 6.056 -10.862 1.00 72.06 101 ALA A C 1
ATOM 785 O O . ALA A 1 101 ? 11.328 6.704 -11.846 1.00 72.06 101 ALA A O 1
ATOM 786 N N . ALA A 1 102 ? 11.730 5.064 -10.371 1.00 73.31 102 ALA A N 1
ATOM 787 C CA . ALA A 1 102 ? 13.011 4.617 -10.916 1.00 73.31 102 ALA A CA 1
ATOM 788 C C . ALA A 1 102 ? 12.950 3.171 -11.448 1.00 73.31 102 ALA A C 1
ATOM 790 O O . ALA A 1 102 ? 13.992 2.531 -11.612 1.00 73.31 102 ALA A O 1
ATOM 791 N N . ALA A 1 103 ? 11.746 2.655 -11.727 1.00 77.00 103 ALA A N 1
ATOM 792 C CA . ALA A 1 103 ? 11.522 1.247 -12.042 1.00 77.00 103 ALA A CA 1
ATOM 793 C C . ALA A 1 103 ? 12.261 0.810 -13.313 1.00 77.00 103 ALA A C 1
ATOM 795 O O . ALA A 1 103 ? 12.764 -0.310 -13.354 1.00 77.00 103 ALA A O 1
ATOM 796 N N . ASP A 1 104 ? 12.402 1.699 -14.302 1.00 76.25 104 ASP A N 1
ATOM 797 C CA . ASP A 1 104 ? 13.202 1.458 -15.511 1.00 76.25 104 ASP A CA 1
ATOM 798 C C . ASP A 1 104 ? 14.679 1.211 -15.197 1.00 76.25 104 ASP A C 1
ATOM 800 O O . ASP A 1 104 ? 15.284 0.292 -15.743 1.00 76.25 104 ASP A O 1
ATOM 804 N N . SER A 1 105 ? 15.261 2.005 -14.297 1.00 72.44 105 SER A N 1
ATOM 805 C CA . SER A 1 105 ? 16.667 1.864 -13.904 1.00 72.44 105 SER A CA 1
ATOM 806 C C . SER A 1 105 ? 16.875 0.600 -13.076 1.00 72.44 105 SER A C 1
ATOM 808 O O . SER A 1 105 ? 17.813 -0.162 -13.316 1.00 72.44 105 SER A O 1
ATOM 810 N N . TRP A 1 106 ? 15.949 0.341 -12.146 1.00 72.81 106 TRP A N 1
ATOM 811 C CA . TRP A 1 106 ? 16.007 -0.823 -11.278 1.00 72.81 106 TRP A CA 1
ATOM 812 C C . TRP A 1 106 ? 15.828 -2.086 -12.111 1.00 72.81 106 TRP A C 1
ATOM 814 O O . TRP A 1 106 ? 16.769 -2.857 -12.225 1.00 72.81 106 TRP A O 1
ATOM 824 N N . TRP A 1 107 ? 14.670 -2.299 -12.736 1.00 75.25 107 TRP A N 1
ATOM 825 C CA . TRP A 1 107 ? 14.305 -3.554 -13.408 1.00 75.25 107 TRP A CA 1
ATOM 826 C C . TRP A 1 107 ? 14.808 -3.696 -14.850 1.00 75.25 107 TRP A C 1
ATOM 828 O O . TRP A 1 107 ? 14.796 -4.809 -15.369 1.00 75.25 107 TRP A O 1
ATOM 838 N N . GLY A 1 108 ? 15.233 -2.611 -15.502 1.00 68.75 108 GLY A N 1
ATOM 839 C CA . GLY A 1 108 ? 15.707 -2.632 -16.890 1.00 68.75 108 GLY A CA 1
ATOM 840 C C . GLY A 1 108 ? 17.202 -2.915 -17.055 1.00 68.75 108 GLY A C 1
ATOM 841 O O . GLY A 1 108 ? 17.618 -3.295 -18.148 1.00 68.75 108 GLY A O 1
ATOM 842 N N . SER A 1 109 ? 18.007 -2.758 -15.999 1.00 64.62 109 SER A N 1
ATOM 843 C CA . SER A 1 109 ? 19.439 -3.062 -16.030 1.00 64.62 109 SER A CA 1
ATOM 844 C C . SER A 1 109 ? 19.722 -4.465 -15.472 1.00 64.62 109 SER A C 1
ATOM 846 O O . SER A 1 109 ? 19.325 -4.820 -14.356 1.00 64.62 109 SER A O 1
ATOM 848 N N . ASP A 1 110 ? 20.408 -5.285 -16.272 1.00 60.41 110 ASP A N 1
ATOM 849 C CA . ASP A 1 110 ? 20.810 -6.659 -15.914 1.00 60.41 110 ASP A CA 1
ATOM 850 C C . ASP A 1 110 ? 22.064 -6.678 -15.011 1.00 60.41 110 ASP A C 1
ATOM 852 O O . ASP A 1 110 ? 22.503 -7.725 -14.543 1.00 60.41 110 ASP A O 1
ATOM 856 N N . GLU A 1 111 ? 22.646 -5.503 -14.744 1.00 57.06 111 GLU A N 1
ATOM 857 C CA . GLU A 1 111 ? 23.902 -5.344 -13.999 1.00 57.06 111 GLU A CA 1
ATOM 858 C C . GLU A 1 111 ? 23.705 -5.226 -12.478 1.00 57.06 111 GLU A C 1
ATOM 860 O O . GLU A 1 111 ? 24.670 -5.276 -11.712 1.00 57.06 111 GLU A O 1
ATOM 865 N N . GLN A 1 112 ? 22.457 -5.117 -12.010 1.00 62.38 112 GLN A N 1
ATOM 866 C CA . GLN A 1 112 ? 22.161 -5.078 -10.582 1.00 62.38 112 GLN A CA 1
ATOM 867 C C . GLN A 1 112 ? 22.187 -6.499 -10.001 1.00 62.38 112 GLN A C 1
ATOM 869 O O . GLN A 1 112 ? 21.346 -7.342 -10.328 1.00 62.38 112 GLN A O 1
ATOM 874 N N . CYS A 1 113 ? 23.135 -6.767 -9.100 1.00 64.06 113 CYS A N 1
ATOM 875 C CA . CYS A 1 113 ? 23.231 -8.049 -8.406 1.00 64.06 113 CYS A CA 1
ATOM 876 C C . CYS A 1 113 ? 22.024 -8.236 -7.470 1.00 64.06 113 CYS A C 1
ATOM 878 O O . CYS A 1 113 ? 21.975 -7.674 -6.376 1.00 64.06 113 CYS A O 1
ATOM 880 N N . ARG A 1 114 ? 21.027 -9.002 -7.922 1.00 68.06 114 ARG A N 1
ATOM 881 C CA . ARG A 1 114 ? 19.815 -9.308 -7.155 1.00 68.06 114 ARG A CA 1
ATOM 882 C C . ARG A 1 114 ? 19.972 -10.596 -6.371 1.00 68.06 114 ARG A C 1
ATOM 884 O O . ARG A 1 114 ? 20.439 -11.605 -6.897 1.00 68.06 114 ARG A O 1
ATOM 891 N N . PHE A 1 115 ? 19.461 -10.581 -5.146 1.00 70.31 115 PHE A N 1
ATOM 892 C CA . PHE A 1 115 ? 19.390 -11.754 -4.283 1.00 70.31 115 PHE A CA 1
ATOM 893 C C . PHE A 1 115 ? 17.920 -12.118 -4.037 1.00 70.31 115 PHE A C 1
ATOM 895 O O . PHE A 1 115 ? 17.372 -11.755 -2.991 1.00 70.31 115 PHE A O 1
ATOM 902 N N . PRO A 1 116 ? 17.257 -12.799 -4.994 1.00 74.25 116 PRO A N 1
ATOM 903 C CA . PRO A 1 116 ? 15.893 -13.267 -4.790 1.00 74.25 116 PRO A CA 1
ATOM 904 C C . PRO A 1 116 ? 15.867 -14.287 -3.652 1.00 74.25 116 PRO A C 1
ATOM 906 O O . PRO A 1 116 ? 16.743 -15.150 -3.554 1.00 74.25 116 PRO A O 1
ATOM 909 N N . LEU A 1 117 ? 14.851 -14.208 -2.789 1.00 71.44 117 LEU A N 1
ATOM 910 C CA . LEU A 1 117 ? 14.741 -15.129 -1.655 1.00 71.44 117 LEU A CA 1
ATOM 911 C C . LEU A 1 117 ? 14.464 -16.568 -2.117 1.00 71.44 117 LEU A C 1
ATOM 913 O O . LEU A 1 117 ? 14.990 -17.521 -1.546 1.00 71.44 117 LEU A O 1
ATOM 917 N N . PHE A 1 118 ? 13.648 -16.720 -3.163 1.00 76.75 118 PHE A N 1
ATOM 918 C CA . PHE A 1 118 ? 13.331 -18.009 -3.766 1.00 76.75 118 PHE A CA 1
ATOM 919 C C . PHE A 1 118 ? 13.919 -18.084 -5.171 1.00 76.75 118 PHE A C 1
ATOM 921 O O . PHE A 1 118 ? 13.632 -17.235 -6.007 1.00 76.75 118 PHE A O 1
ATOM 928 N N . HIS A 1 119 ? 14.651 -19.157 -5.479 1.00 71.62 119 HIS A N 1
ATOM 929 C CA . HIS A 1 119 ? 15.222 -19.375 -6.815 1.00 71.62 119 HIS A CA 1
ATOM 930 C C . HIS A 1 119 ? 14.177 -19.440 -7.948 1.00 71.62 119 HIS A C 1
ATOM 932 O O . HIS A 1 119 ? 14.531 -19.248 -9.113 1.00 71.62 119 HIS A O 1
ATOM 938 N N . PHE A 1 120 ? 12.903 -19.700 -7.623 1.00 79.12 120 PHE A N 1
ATOM 939 C CA . PHE A 1 120 ? 11.801 -19.693 -8.589 1.00 79.12 120 PHE A CA 1
ATOM 940 C C . PHE A 1 120 ? 11.198 -18.294 -8.817 1.00 79.12 120 PHE A C 1
ATOM 942 O O . PHE A 1 120 ? 10.620 -18.055 -9.877 1.00 79.12 120 PHE A O 1
ATOM 949 N N . LEU A 1 121 ? 11.344 -17.363 -7.863 1.00 74.62 121 LEU A N 1
ATOM 950 C CA . LEU A 1 121 ? 10.895 -15.979 -8.023 1.00 74.62 121 LEU A CA 1
ATOM 951 C C . LEU A 1 121 ? 11.953 -15.218 -8.810 1.00 74.62 121 LEU A C 1
ATOM 953 O O . LEU A 1 121 ? 12.950 -14.748 -8.267 1.00 74.62 121 LEU A O 1
ATOM 9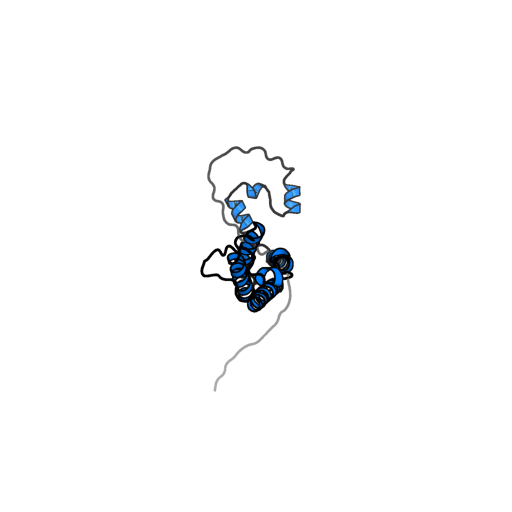57 N N . ARG A 1 122 ? 11.724 -15.102 -10.114 1.00 76.94 122 ARG A N 1
ATOM 958 C CA . ARG A 1 122 ? 12.474 -14.184 -10.966 1.00 76.94 122 ARG A CA 1
ATOM 959 C C . ARG A 1 122 ? 11.643 -12.935 -11.225 1.00 76.94 122 ARG A C 1
ATOM 961 O O . ARG A 1 122 ? 10.412 -13.038 -11.285 1.00 76.94 122 ARG A O 1
ATOM 968 N N . PRO A 1 123 ? 12.295 -11.772 -11.381 1.00 77.81 123 PRO A N 1
ATOM 969 C CA . PRO A 1 123 ? 11.593 -10.589 -11.835 1.00 77.81 123 PRO A CA 1
ATOM 970 C C . PRO A 1 123 ? 10.931 -10.889 -13.174 1.00 77.81 123 PRO A C 1
ATOM 972 O O . PRO A 1 123 ? 11.532 -11.485 -14.072 1.00 77.81 123 PRO A O 1
ATOM 975 N N . LEU A 1 124 ? 9.662 -10.513 -13.279 1.00 81.81 124 LEU A N 1
ATOM 976 C CA . LEU A 1 124 ? 8.967 -10.533 -14.555 1.00 81.81 124 LEU A CA 1
ATOM 977 C C . LEU A 1 124 ? 9.575 -9.474 -15.496 1.00 81.81 124 LEU A C 1
ATOM 979 O O . LEU A 1 124 ? 10.302 -8.588 -15.038 1.00 81.81 124 LEU A O 1
ATOM 983 N N . PRO A 1 125 ? 9.267 -9.530 -16.807 1.00 83.56 125 PRO A N 1
ATOM 984 C CA . PRO A 1 125 ? 9.690 -8.491 -17.738 1.00 83.56 125 PRO A CA 1
ATOM 985 C C . PRO A 1 125 ? 9.271 -7.110 -17.227 1.00 83.56 125 PRO A C 1
ATOM 987 O O . PRO A 1 125 ? 8.188 -6.974 -16.656 1.00 83.56 125 PRO A O 1
ATOM 990 N N . LEU A 1 126 ? 10.079 -6.087 -17.501 1.00 83.19 126 LEU A N 1
ATOM 991 C CA . LEU A 1 126 ? 9.868 -4.706 -17.047 1.00 83.19 126 LEU A CA 1
ATOM 992 C C . LEU A 1 126 ? 8.409 -4.223 -17.195 1.00 83.19 126 LEU A C 1
ATOM 994 O O . LEU A 1 126 ? 7.825 -3.687 -16.256 1.00 83.19 126 LEU A O 1
ATOM 998 N N . GLN A 1 127 ? 7.781 -4.504 -18.342 1.00 86.06 127 GLN A N 1
ATOM 999 C CA . GLN A 1 127 ? 6.388 -4.135 -18.630 1.00 86.06 127 GLN A CA 1
ATOM 1000 C C . GLN A 1 127 ? 5.381 -4.741 -17.640 1.00 86.06 127 GLN A C 1
ATOM 1002 O O . GLN A 1 127 ? 4.440 -4.081 -17.208 1.00 86.06 127 GLN A O 1
ATOM 1007 N N . TRP A 1 128 ? 5.591 -5.993 -17.237 1.00 87.81 128 TRP A N 1
ATOM 1008 C CA . TRP A 1 128 ? 4.739 -6.664 -16.260 1.00 87.81 128 TRP A CA 1
ATOM 1009 C C . TRP A 1 128 ? 4.986 -6.167 -14.839 1.00 87.81 128 TRP A C 1
ATOM 1011 O O . TRP A 1 128 ? 4.048 -6.158 -14.044 1.00 87.81 128 TRP A O 1
ATOM 1021 N N . MET A 1 129 ? 6.199 -5.704 -14.517 1.00 88.56 129 MET A N 1
ATOM 1022 C CA . MET A 1 129 ? 6.427 -5.039 -13.233 1.00 88.56 129 MET A CA 1
ATOM 1023 C C . MET A 1 129 ? 5.594 -3.776 -13.097 1.00 88.56 129 MET A C 1
ATOM 1025 O O . MET A 1 129 ? 4.937 -3.616 -12.072 1.00 88.56 129 MET A O 1
ATOM 1029 N N . TYR A 1 130 ? 5.509 -2.944 -14.136 1.00 88.88 130 TYR A N 1
ATOM 1030 C CA . TYR A 1 130 ? 4.616 -1.783 -14.115 1.00 88.88 130 TYR A CA 1
ATOM 1031 C C . TYR A 1 130 ? 3.166 -2.160 -13.816 1.00 88.88 130 TYR A C 1
ATOM 1033 O O . TYR A 1 130 ? 2.520 -1.507 -12.998 1.00 88.88 130 TYR A O 1
ATOM 1041 N N . VAL A 1 131 ? 2.669 -3.253 -14.402 1.00 91.62 131 VAL A N 1
ATOM 1042 C CA . VAL A 1 131 ? 1.324 -3.765 -14.102 1.00 91.62 131 VAL A CA 1
ATOM 1043 C C . VAL A 1 131 ? 1.201 -4.170 -12.631 1.00 91.62 131 VAL A C 1
ATOM 1045 O O . VAL A 1 131 ? 0.227 -3.796 -11.983 1.00 91.62 131 VAL A O 1
ATOM 1048 N N . VAL A 1 132 ? 2.188 -4.875 -12.071 1.00 91.75 132 VAL A N 1
ATOM 1049 C CA . VAL A 1 132 ? 2.186 -5.255 -10.647 1.00 91.75 132 VAL A CA 1
ATOM 1050 C C . VAL A 1 132 ? 2.183 -4.025 -9.738 1.00 91.75 132 VAL A C 1
ATOM 1052 O O . VAL A 1 132 ? 1.392 -3.975 -8.798 1.00 91.75 132 VAL A O 1
ATOM 1055 N N . TYR A 1 133 ? 2.991 -3.006 -10.037 1.00 90.62 133 TYR A N 1
ATOM 1056 C CA . TYR A 1 133 ? 2.992 -1.753 -9.281 1.00 90.62 133 TYR A CA 1
ATOM 1057 C C . TYR A 1 133 ? 1.669 -0.985 -9.406 1.00 90.62 133 TYR A C 1
ATOM 1059 O O . TYR A 1 133 ? 1.191 -0.442 -8.412 1.00 90.62 133 TYR A O 1
ATOM 1067 N N . LEU A 1 134 ? 1.033 -0.975 -10.582 1.00 92.00 134 LEU A N 1
ATOM 1068 C CA . LEU A 1 134 ? -0.295 -0.377 -10.768 1.00 92.00 134 LEU A CA 1
ATOM 1069 C C . LEU A 1 134 ? -1.371 -1.109 -9.959 1.00 92.00 134 LEU A C 1
ATOM 1071 O O . LEU A 1 134 ? -2.211 -0.468 -9.325 1.00 92.00 134 LEU A O 1
ATOM 1075 N N . VAL A 1 135 ? -1.340 -2.444 -9.933 1.00 93.94 135 VAL A N 1
ATOM 1076 C CA . VAL A 1 135 ? -2.239 -3.246 -9.086 1.00 93.94 135 VAL A CA 1
ATOM 1077 C C . VAL A 1 135 ? -1.972 -2.966 -7.605 1.00 93.94 135 VAL A C 1
ATOM 1079 O O . VAL A 1 135 ? -2.910 -2.820 -6.828 1.00 93.94 135 VAL A O 1
ATOM 1082 N N . MET A 1 136 ? -0.709 -2.810 -7.214 1.00 93.44 136 MET A N 1
ATOM 1083 C CA . MET A 1 136 ? -0.341 -2.491 -5.838 1.00 93.44 136 MET A CA 1
ATOM 1084 C C . MET A 1 136 ? -0.839 -1.095 -5.421 1.00 93.44 136 MET A C 1
ATOM 1086 O O . MET A 1 136 ? -1.482 -0.967 -4.383 1.00 93.44 136 MET A O 1
ATOM 1090 N N . ILE A 1 137 ? -0.632 -0.053 -6.238 1.00 93.12 137 ILE A N 1
ATOM 1091 C CA . ILE A 1 137 ? -1.131 1.307 -5.952 1.00 93.12 137 ILE A CA 1
ATOM 1092 C C . ILE A 1 137 ? -2.659 1.351 -5.959 1.00 93.12 137 ILE A C 1
ATOM 1094 O O . ILE A 1 137 ? -3.260 1.926 -5.055 1.00 93.12 137 ILE A O 1
ATOM 1098 N N . SER A 1 138 ? -3.309 0.731 -6.945 1.00 93.94 138 SER A N 1
ATOM 1099 C CA . SER A 1 138 ? -4.776 0.678 -6.981 1.00 93.94 138 SER A CA 1
ATOM 1100 C C . SER A 1 138 ? -5.348 -0.079 -5.781 1.00 93.94 138 SER A C 1
ATOM 1102 O O . SER A 1 138 ? -6.345 0.363 -5.215 1.00 93.94 138 SER A O 1
ATOM 1104 N N . GLY A 1 139 ? -4.683 -1.145 -5.325 1.00 92.69 139 GLY A N 1
ATOM 1105 C CA . GLY A 1 139 ? -4.995 -1.829 -4.072 1.00 92.69 139 GLY A CA 1
ATOM 1106 C C . GLY A 1 139 ? -4.849 -0.913 -2.854 1.00 92.69 139 GLY A C 1
ATOM 1107 O O . GLY A 1 139 ? -5.770 -0.836 -2.045 1.00 92.69 139 GLY A O 1
ATOM 1108 N N . ALA A 1 140 ? -3.751 -0.156 -2.748 1.00 92.75 140 ALA A N 1
ATOM 1109 C CA . ALA A 1 140 ? -3.524 0.799 -1.657 1.00 92.75 140 ALA A CA 1
ATOM 1110 C C . ALA A 1 140 ? -4.588 1.911 -1.618 1.00 92.75 140 ALA A C 1
ATOM 1112 O O . ALA A 1 140 ? -5.127 2.225 -0.554 1.00 92.75 140 ALA A O 1
ATOM 1113 N N . ILE A 1 141 ? -4.948 2.461 -2.781 1.00 93.56 141 ILE A N 1
ATOM 1114 C CA . ILE A 1 141 ? -6.028 3.447 -2.920 1.00 93.56 141 ILE A CA 1
ATOM 1115 C C . ILE A 1 141 ? -7.383 2.811 -2.579 1.00 93.56 141 ILE A C 1
ATOM 1117 O O . ILE A 1 141 ? -8.193 3.423 -1.887 1.00 93.56 141 ILE A O 1
ATOM 1121 N N . GLY A 1 142 ? -7.632 1.572 -3.008 1.00 91.56 142 GLY A N 1
ATOM 1122 C CA . GLY A 1 142 ? -8.842 0.823 -2.665 1.00 91.56 142 GLY A CA 1
ATOM 1123 C C . GLY A 1 142 ? -8.990 0.617 -1.157 1.00 91.56 142 GLY A C 1
ATOM 1124 O O . GLY A 1 142 ? -10.072 0.839 -0.612 1.00 91.56 142 GLY A O 1
ATOM 1125 N N . VAL A 1 143 ? -7.889 0.286 -0.472 1.00 90.56 143 VAL A N 1
ATOM 1126 C CA . VAL A 1 143 ? -7.821 0.217 0.995 1.00 90.56 143 VAL A CA 1
ATOM 1127 C C . VAL A 1 143 ? -8.096 1.590 1.607 1.00 90.56 143 VAL A C 1
ATOM 1129 O O . VAL A 1 143 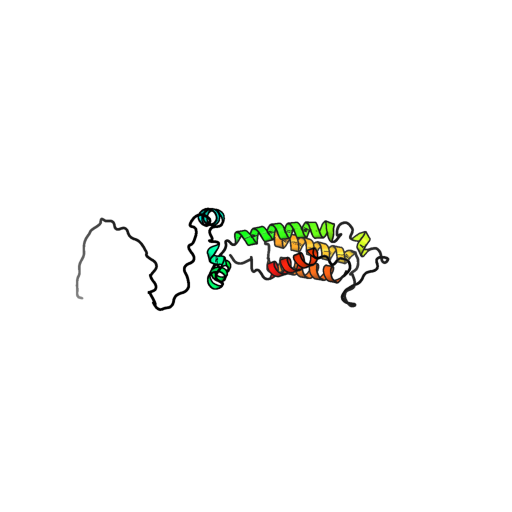? -8.939 1.687 2.492 1.00 90.56 143 VAL A O 1
ATOM 1132 N N . MET A 1 144 ? -7.472 2.662 1.108 1.00 91.25 144 MET A N 1
ATOM 1133 C CA . MET A 1 144 ? -7.699 4.031 1.591 1.00 91.25 144 MET A CA 1
ATOM 1134 C C . MET A 1 144 ? -9.182 4.432 1.518 1.00 91.25 144 MET A C 1
ATOM 1136 O O . MET A 1 144 ? -9.744 4.925 2.498 1.00 91.25 144 MET A O 1
ATOM 1140 N N . LEU A 1 145 ? -9.827 4.180 0.374 1.00 89.62 145 LEU A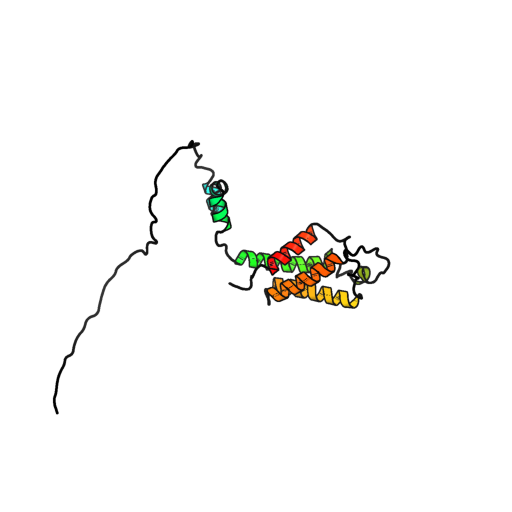 N 1
ATOM 1141 C CA . LEU A 1 145 ? -11.230 4.520 0.120 1.00 89.62 145 LEU A CA 1
ATOM 1142 C C . LEU A 1 145 ? -12.221 3.584 0.826 1.00 89.62 145 LEU A C 1
ATOM 1144 O O . LEU A 1 145 ? -13.386 3.937 0.991 1.00 89.62 145 LEU A O 1
ATOM 1148 N N . GLY A 1 146 ? -11.789 2.396 1.246 1.00 84.75 146 GLY A N 1
ATOM 1149 C CA . GLY A 1 146 ? -12.680 1.391 1.819 1.00 84.75 146 GLY A CA 1
ATOM 1150 C C . GLY A 1 146 ? -13.497 0.608 0.785 1.00 84.75 146 GLY A C 1
ATOM 1151 O O . GLY A 1 146 ? -14.447 -0.080 1.155 1.00 84.75 146 GLY A O 1
ATOM 1152 N N . PHE A 1 147 ? -13.167 0.700 -0.506 1.00 79.25 147 PHE A N 1
ATOM 1153 C CA . PHE A 1 147 ? -13.899 -0.001 -1.561 1.00 79.25 147 PHE A CA 1
ATOM 1154 C C . PHE A 1 147 ? -13.528 -1.488 -1.562 1.00 79.25 147 PHE A C 1
ATOM 1156 O O . PHE A 1 147 ? -12.353 -1.827 -1.703 1.00 79.25 147 PHE A O 1
ATOM 1163 N N . GLN A 1 148 ? -14.522 -2.374 -1.402 1.00 83.94 148 GLN A N 1
ATOM 1164 C CA . GLN A 1 148 ? -14.351 -3.838 -1.403 1.00 83.94 148 GLN A CA 1
ATOM 1165 C C . GLN A 1 148 ? -13.114 -4.289 -0.606 1.00 83.94 148 GLN A C 1
ATOM 1167 O O . GLN A 1 148 ? -12.213 -4.937 -1.140 1.00 83.94 148 GLN A O 1
ATOM 1172 N N . MET A 1 149 ? -13.071 -3.919 0.681 1.00 84.44 149 MET A N 1
ATOM 1173 C CA . MET A 1 149 ? -11.892 -4.032 1.554 1.00 84.44 149 MET A CA 1
ATOM 1174 C C . MET A 1 149 ? -11.144 -5.357 1.447 1.00 84.44 149 MET A C 1
ATOM 1176 O O . MET A 1 149 ? -9.927 -5.364 1.318 1.00 84.44 149 MET A O 1
ATOM 1180 N N . ARG A 1 150 ? -11.857 -6.484 1.440 1.00 85.81 150 ARG A N 1
ATOM 1181 C CA . ARG A 1 150 ? -11.226 -7.804 1.326 1.00 85.81 150 ARG A CA 1
ATOM 1182 C C . ARG A 1 150 ? -10.445 -7.964 0.026 1.00 85.81 150 ARG A C 1
ATOM 1184 O O . ARG A 1 150 ? -9.307 -8.418 0.052 1.00 85.81 150 ARG A O 1
ATOM 1191 N N . LEU A 1 151 ? -11.040 -7.585 -1.102 1.00 88.62 151 LEU A N 1
ATOM 1192 C CA . LEU A 1 151 ? -10.403 -7.728 -2.408 1.00 88.62 151 LEU A CA 1
ATOM 1193 C C . LEU A 1 151 ? -9.233 -6.751 -2.558 1.00 88.62 151 LEU A C 1
ATOM 1195 O O . LEU A 1 151 ? -8.154 -7.162 -2.973 1.00 88.62 151 LEU A O 1
ATOM 1199 N N . SER A 1 152 ? -9.432 -5.490 -2.172 1.00 91.38 152 SER A N 1
ATOM 1200 C CA . SER A 1 152 ? -8.404 -4.447 -2.254 1.00 91.38 152 SER A CA 1
ATOM 1201 C C . SER A 1 152 ? -7.202 -4.763 -1.359 1.00 91.38 152 SER A C 1
ATOM 1203 O O . SER A 1 152 ? -6.063 -4.708 -1.822 1.00 91.38 152 SER A O 1
ATOM 1205 N N . SER A 1 153 ? -7.445 -5.184 -0.112 1.00 90.19 153 SER A N 1
ATOM 1206 C CA . SER A 1 153 ? -6.387 -5.599 0.812 1.00 90.19 153 SER A CA 1
ATOM 1207 C C . SER A 1 153 ? -5.656 -6.844 0.317 1.00 90.19 153 SER A C 1
ATOM 1209 O O . SER A 1 153 ? -4.434 -6.880 0.392 1.00 90.19 153 SER A O 1
ATOM 1211 N N . LEU A 1 154 ? -6.356 -7.848 -0.228 1.00 92.00 154 LEU A N 1
ATOM 1212 C CA . LEU A 1 154 ? -5.707 -9.044 -0.781 1.00 92.00 154 LEU A CA 1
ATOM 1213 C C . LEU A 1 154 ? -4.872 -8.728 -2.027 1.00 92.00 154 LEU A C 1
ATOM 1215 O O . LEU A 1 154 ? -3.756 -9.229 -2.142 1.00 92.00 154 LEU A O 1
ATOM 1219 N N . ALA A 1 155 ? -5.376 -7.890 -2.935 1.00 92.81 155 ALA A N 1
ATOM 1220 C CA . ALA A 1 155 ? -4.642 -7.468 -4.127 1.00 92.81 155 ALA A CA 1
ATOM 1221 C C . ALA A 1 155 ? -3.368 -6.695 -3.754 1.00 92.81 155 ALA A C 1
ATOM 1223 O O . ALA A 1 155 ? -2.286 -6.994 -4.268 1.00 92.81 155 ALA A O 1
ATOM 1224 N N . PHE A 1 156 ? -3.483 -5.759 -2.807 1.00 93.19 156 PHE A N 1
ATOM 1225 C CA . PHE A 1 156 ? -2.342 -5.038 -2.251 1.00 93.19 156 PHE A CA 1
ATOM 1226 C C . PHE A 1 156 ? -1.353 -5.996 -1.584 1.00 93.19 156 PHE A C 1
ATOM 1228 O O . PHE A 1 156 ? -0.178 -6.003 -1.923 1.00 93.19 156 PHE A O 1
ATOM 1235 N N . LEU A 1 157 ? -1.824 -6.850 -0.676 1.00 93.12 157 LEU A N 1
ATOM 1236 C CA . LEU A 1 157 ? -0.988 -7.759 0.101 1.00 93.12 157 LEU A CA 1
ATOM 1237 C C . LEU A 1 157 ? -0.233 -8.743 -0.805 1.00 93.12 157 LEU A C 1
ATOM 1239 O O . LEU A 1 157 ? 0.974 -8.915 -0.654 1.00 93.12 157 LEU A O 1
ATOM 1243 N N . ALA A 1 158 ? -0.914 -9.354 -1.777 1.00 93.06 158 ALA A N 1
ATOM 1244 C CA . ALA A 1 158 ? -0.304 -10.310 -2.698 1.00 93.06 158 ALA A CA 1
ATOM 1245 C C . ALA A 1 158 ? 0.800 -9.664 -3.547 1.00 93.06 158 ALA A C 1
ATOM 1247 O O . ALA A 1 158 ? 1.904 -10.203 -3.644 1.00 93.06 158 ALA A O 1
ATOM 1248 N N . THR A 1 159 ? 0.526 -8.492 -4.129 1.00 92.81 159 THR A N 1
ATOM 1249 C CA . THR A 1 159 ? 1.519 -7.761 -4.932 1.00 92.81 159 THR A CA 1
ATOM 1250 C C . THR A 1 159 ? 2.662 -7.217 -4.075 1.00 92.81 159 THR A C 1
ATOM 1252 O O . THR A 1 159 ? 3.825 -7.325 -4.465 1.00 92.81 159 THR A O 1
ATOM 1255 N N . TYR A 1 160 ? 2.362 -6.730 -2.870 1.00 91.56 160 TYR A N 1
ATOM 1256 C CA . TYR A 1 160 ? 3.341 -6.244 -1.902 1.00 91.56 160 TYR A CA 1
ATOM 1257 C C . TYR A 1 160 ? 4.350 -7.324 -1.505 1.00 91.56 160 TYR A C 1
ATOM 1259 O O . TYR A 1 160 ? 5.557 -7.080 -1.576 1.00 91.56 160 TYR A O 1
ATOM 1267 N N . TRP A 1 161 ? 3.872 -8.513 -1.117 1.00 89.75 161 TRP A N 1
ATOM 1268 C CA . TRP A 1 161 ? 4.732 -9.640 -0.742 1.00 89.75 161 TRP A CA 1
ATOM 1269 C C . TRP A 1 161 ? 5.523 -10.180 -1.926 1.00 89.75 161 TRP A C 1
ATOM 1271 O O . TRP A 1 161 ? 6.694 -10.516 -1.768 1.00 89.75 161 TRP A O 1
ATOM 1281 N N . TYR A 1 162 ? 4.919 -10.221 -3.114 1.00 89.50 162 TYR A N 1
ATOM 1282 C CA . TYR A 1 162 ? 5.628 -10.607 -4.328 1.00 89.50 162 TYR A CA 1
ATOM 1283 C C . TYR A 1 162 ? 6.845 -9.699 -4.576 1.00 89.50 162 TYR A C 1
ATOM 1285 O O . TYR A 1 162 ? 7.960 -10.203 -4.700 1.00 89.50 162 TYR A O 1
ATOM 1293 N N . VAL A 1 163 ? 6.658 -8.372 -4.556 1.00 87.31 163 VAL A N 1
ATOM 1294 C CA . VAL A 1 163 ? 7.762 -7.407 -4.720 1.00 87.31 163 VAL A CA 1
ATOM 1295 C C . VAL A 1 163 ? 8.769 -7.509 -3.570 1.00 87.31 163 VAL A C 1
ATOM 1297 O O . VAL A 1 163 ? 9.972 -7.466 -3.800 1.00 87.31 163 VAL A O 1
ATOM 1300 N N . PHE A 1 164 ? 8.298 -7.713 -2.338 1.00 87.19 164 PHE A N 1
ATOM 1301 C CA . PHE A 1 164 ? 9.157 -7.849 -1.160 1.00 87.19 164 PHE A CA 1
ATOM 1302 C C . PHE A 1 164 ? 10.087 -9.075 -1.219 1.00 87.19 164 PHE A C 1
ATOM 1304 O O . PHE A 1 164 ? 11.228 -9.017 -0.764 1.00 87.19 164 PHE A O 1
ATOM 1311 N N . PHE A 1 165 ? 9.630 -10.194 -1.786 1.00 86.50 165 PHE A N 1
ATOM 1312 C CA . PHE A 1 165 ? 10.443 -11.409 -1.904 1.00 86.50 165 PHE A CA 1
ATOM 1313 C C . PHE A 1 165 ? 11.400 -11.416 -3.101 1.00 86.50 165 PHE A C 1
ATOM 1315 O O . PHE A 1 165 ? 12.329 -12.230 -3.123 1.00 86.50 165 PHE A O 1
ATOM 1322 N N . LEU A 1 166 ? 11.191 -10.534 -4.083 1.00 82.69 166 LEU A N 1
ATOM 1323 C CA . LEU A 1 166 ? 12.065 -10.421 -5.252 1.00 82.69 166 LEU A CA 1
ATOM 1324 C C . LEU A 1 166 ? 13.456 -9.878 -4.911 1.00 82.69 166 LEU A C 1
ATOM 1326 O O . LEU A 1 166 ? 14.411 -10.225 -5.605 1.00 82.69 166 LEU A O 1
ATOM 1330 N N . ASP A 1 167 ? 13.583 -9.059 -3.864 1.00 76.75 167 ASP A N 1
ATOM 1331 C CA . ASP A 1 167 ? 14.859 -8.450 -3.499 1.00 76.75 167 ASP A CA 1
ATOM 1332 C C . ASP A 1 167 ? 15.079 -8.404 -1.984 1.00 76.75 167 ASP A C 1
ATOM 1334 O O . ASP A 1 167 ? 14.448 -7.637 -1.254 1.00 76.75 167 ASP A O 1
ATOM 1338 N N . LYS A 1 168 ? 16.025 -9.221 -1.508 1.00 74.81 168 LYS A N 1
ATOM 1339 C CA . LYS A 1 168 ? 16.425 -9.254 -0.098 1.00 74.81 168 LYS A CA 1
ATOM 1340 C C . LYS A 1 168 ? 17.185 -8.000 0.341 1.00 74.81 168 LYS A C 1
ATOM 1342 O O . LYS A 1 168 ? 17.239 -7.705 1.532 1.00 74.81 168 LYS A O 1
ATOM 1347 N N . THR A 1 169 ? 17.794 -7.270 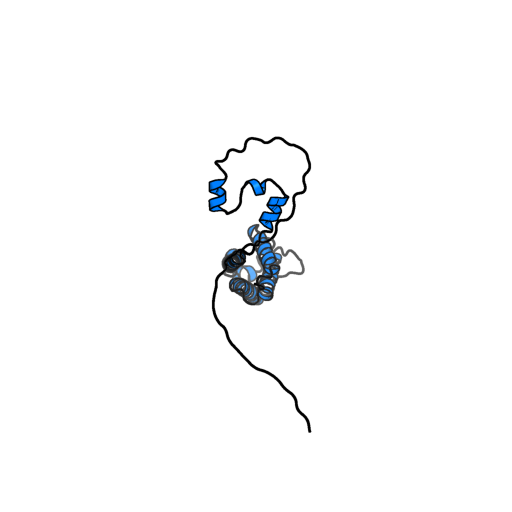-0.592 1.00 71.75 169 THR A N 1
ATOM 1348 C CA . THR A 1 169 ? 18.603 -6.087 -0.263 1.00 71.75 169 THR A CA 1
ATOM 1349 C C . THR A 1 169 ? 17.745 -4.897 0.167 1.00 71.75 169 THR A C 1
ATOM 1351 O O . THR A 1 169 ? 18.199 -4.071 0.952 1.00 71.75 169 THR A O 1
ATOM 1354 N N . ALA A 1 170 ? 16.476 -4.871 -0.249 1.00 72.12 170 ALA A N 1
ATOM 1355 C CA . ALA A 1 170 ? 15.493 -3.855 0.119 1.00 72.12 170 ALA A CA 1
ATOM 1356 C C . ALA A 1 170 ? 14.773 -4.143 1.457 1.00 72.12 170 ALA A C 1
ATOM 1358 O O . ALA A 1 170 ? 13.773 -3.504 1.787 1.00 72.12 170 ALA A O 1
ATOM 1359 N N . TRP A 1 171 ? 15.229 -5.131 2.234 1.00 78.62 171 TRP A N 1
ATOM 1360 C CA . TRP A 1 171 ? 14.587 -5.511 3.493 1.00 78.62 171 TRP A CA 1
ATOM 1361 C C . TRP A 1 171 ? 14.923 -4.530 4.614 1.00 78.62 171 TRP A C 1
ATOM 1363 O O . TRP A 1 171 ? 15.963 -4.633 5.261 1.00 78.62 171 TRP A O 1
ATOM 1373 N N . ASN A 1 172 ? 13.995 -3.616 4.885 1.00 84.38 172 ASN A N 1
ATOM 1374 C CA . ASN A 1 172 ? 14.087 -2.661 5.982 1.00 84.38 172 ASN A CA 1
ATOM 1375 C C . ASN A 1 172 ? 13.046 -2.965 7.077 1.00 84.38 172 ASN A C 1
ATOM 1377 O O . ASN A 1 172 ? 11.982 -3.518 6.796 1.00 84.38 172 ASN A O 1
ATOM 1381 N N . ASN A 1 173 ? 13.313 -2.555 8.323 1.00 90.00 173 ASN A N 1
ATOM 1382 C CA . ASN A 1 173 ? 12.380 -2.668 9.461 1.00 90.00 173 ASN A CA 1
ATOM 1383 C C . ASN A 1 173 ? 11.002 -2.078 9.132 1.00 90.00 173 ASN A C 1
ATOM 1385 O O . ASN A 1 173 ? 9.962 -2.640 9.476 1.00 90.00 173 ASN A O 1
ATOM 1389 N N . HIS A 1 174 ? 11.012 -0.966 8.405 1.00 88.25 174 HIS A N 1
ATOM 1390 C CA . HIS A 1 174 ? 9.816 -0.294 7.926 1.00 88.25 174 HIS A CA 1
ATOM 1391 C C . HIS A 1 174 ? 8.954 -1.181 7.015 1.00 88.25 174 HIS A C 1
ATOM 1393 O O . HIS A 1 174 ? 7.739 -1.272 7.184 1.00 88.25 174 HIS A O 1
ATOM 1399 N N . SER A 1 175 ? 9.591 -1.917 6.105 1.00 88.56 175 SER A N 1
ATOM 1400 C CA . SER A 1 175 ? 8.914 -2.799 5.157 1.00 88.56 175 SER A CA 1
ATOM 1401 C C . SER A 1 175 ? 8.236 -3.985 5.854 1.00 88.56 175 SER A C 1
ATOM 1403 O O . SER A 1 175 ? 7.153 -4.409 5.441 1.00 88.56 175 SER A O 1
ATOM 1405 N N . TYR A 1 176 ? 8.815 -4.508 6.940 1.00 89.62 176 TYR A N 1
ATOM 1406 C CA . TYR A 1 176 ? 8.150 -5.539 7.748 1.00 89.62 176 TYR A CA 1
ATOM 1407 C C . TYR A 1 176 ? 6.911 -4.986 8.450 1.00 89.62 176 TYR A C 1
ATOM 1409 O O . TYR A 1 176 ? 5.854 -5.618 8.412 1.00 89.62 176 TYR A O 1
ATOM 1417 N N . LEU A 1 177 ? 7.023 -3.792 9.044 1.00 91.50 177 LEU A N 1
ATOM 1418 C CA . LEU A 1 177 ? 5.905 -3.129 9.712 1.00 91.50 177 LEU A CA 1
ATOM 1419 C C . LEU A 1 177 ? 4.722 -2.951 8.754 1.00 91.50 177 LEU A C 1
ATOM 1421 O O . LEU A 1 177 ? 3.592 -3.287 9.097 1.00 91.50 177 LEU A O 1
ATOM 1425 N N . PHE A 1 178 ? 4.982 -2.488 7.535 1.00 90.25 178 PHE A N 1
ATOM 1426 C CA . PHE A 1 178 ? 3.954 -2.314 6.513 1.00 90.25 178 PHE A CA 1
ATOM 1427 C C . PHE A 1 178 ? 3.308 -3.620 6.065 1.00 90.25 178 PHE A C 1
ATOM 1429 O O . PHE A 1 178 ? 2.085 -3.675 5.955 1.00 90.25 178 PHE A O 1
ATOM 1436 N N . GLY A 1 179 ? 4.091 -4.686 5.881 1.00 90.25 179 GLY A N 1
ATOM 1437 C CA . GLY A 1 179 ? 3.547 -6.006 5.554 1.00 90.25 179 GLY A CA 1
ATOM 1438 C C . GLY A 1 179 ? 2.627 -6.546 6.652 1.00 90.25 179 GLY A C 1
ATOM 1439 O O . GLY A 1 179 ? 1.547 -7.062 6.361 1.00 90.25 179 GLY A O 1
ATOM 1440 N N . ILE A 1 180 ? 3.016 -6.373 7.919 1.00 91.69 180 ILE A N 1
ATOM 1441 C CA . ILE A 1 180 ? 2.217 -6.791 9.078 1.00 91.69 180 ILE A CA 1
ATOM 1442 C C . ILE A 1 180 ? 0.946 -5.940 9.203 1.00 91.69 180 ILE A C 1
ATOM 1444 O O . ILE A 1 180 ? -0.135 -6.494 9.387 1.00 91.69 180 ILE A O 1
ATOM 1448 N N . LEU A 1 181 ? 1.039 -4.614 9.057 1.00 91.19 181 LEU A N 1
ATOM 1449 C CA . LEU A 1 181 ? -0.124 -3.719 9.082 1.00 91.19 181 LEU A CA 1
ATOM 1450 C C . LEU A 1 181 ? -1.106 -4.019 7.945 1.00 91.19 181 LEU A C 1
ATOM 1452 O O . LEU A 1 181 ? -2.312 -4.073 8.180 1.00 91.19 181 LEU A O 1
ATOM 1456 N N . ALA A 1 182 ? -0.605 -4.282 6.737 1.00 90.50 182 ALA A N 1
ATOM 1457 C CA . ALA A 1 182 ? -1.426 -4.702 5.607 1.00 90.50 182 ALA A CA 1
ATOM 1458 C C . ALA A 1 182 ? -2.154 -6.018 5.896 1.00 90.50 182 ALA A C 1
ATOM 1460 O O . ALA A 1 182 ? -3.338 -6.152 5.600 1.00 90.50 182 ALA A O 1
ATOM 1461 N N . PHE A 1 183 ? -1.460 -6.983 6.504 1.00 91.06 183 PHE A N 1
ATOM 1462 C CA . PHE A 1 183 ? -2.036 -8.267 6.893 1.00 91.06 183 PHE A CA 1
ATOM 1463 C C . PHE A 1 183 ? -3.108 -8.113 7.981 1.00 91.06 183 PHE A C 1
ATOM 1465 O O . PHE A 1 183 ? -4.193 -8.680 7.862 1.00 91.06 183 PHE A O 1
ATOM 1472 N N . LEU A 1 184 ? -2.848 -7.288 8.999 1.00 89.94 184 LEU A N 1
ATOM 1473 C CA . LEU A 1 184 ? -3.814 -6.939 10.046 1.00 89.94 184 LEU A CA 1
ATOM 1474 C C . LEU A 1 184 ? -5.065 -6.281 9.454 1.00 89.94 184 LEU A C 1
ATOM 1476 O O . LEU A 1 184 ? -6.177 -6.682 9.786 1.00 89.94 184 LEU A O 1
ATOM 1480 N N . LEU A 1 185 ? -4.899 -5.319 8.542 1.00 87.25 185 LEU A N 1
ATOM 1481 C CA . LEU A 1 185 ? -6.009 -4.660 7.844 1.00 87.25 185 LEU A CA 1
ATOM 1482 C C . LEU A 1 185 ? -6.742 -5.591 6.869 1.00 87.25 185 LEU A C 1
ATOM 1484 O O . LEU A 1 185 ? -7.920 -5.375 6.602 1.00 87.25 185 LEU A O 1
ATOM 1488 N N . ALA A 1 186 ? -6.076 -6.617 6.336 1.00 87.00 186 ALA A N 1
ATOM 1489 C CA . ALA A 1 186 ? -6.710 -7.631 5.498 1.00 87.00 186 ALA A CA 1
ATOM 1490 C C . ALA A 1 186 ? -7.588 -8.593 6.313 1.00 87.00 186 ALA A C 1
ATOM 1492 O O . ALA A 1 186 ? -8.645 -9.001 5.835 1.00 87.00 186 ALA A O 1
ATOM 1493 N N . ILE A 1 187 ? -7.158 -8.951 7.529 1.00 85.88 187 ILE A N 1
ATOM 1494 C CA . ILE A 1 187 ? -7.935 -9.792 8.455 1.00 85.88 187 ILE A CA 1
ATOM 1495 C C . ILE A 1 187 ? -9.041 -8.987 9.133 1.00 85.88 187 ILE A C 1
ATOM 1497 O O . ILE A 1 187 ? -10.111 -9.523 9.418 1.00 85.88 187 ILE A O 1
ATOM 1501 N N . SER A 1 188 ? -8.791 -7.708 9.408 1.00 78.50 188 SER A N 1
ATOM 1502 C CA . SER A 1 188 ? -9.789 -6.829 9.991 1.00 78.50 188 SER A CA 1
ATOM 1503 C C . SER A 1 188 ? -10.955 -6.674 9.016 1.00 78.50 188 SER A C 1
ATOM 1505 O O . SER A 1 188 ? -10.836 -6.035 7.970 1.00 78.50 188 SER A O 1
ATOM 1507 N N . ASP A 1 189 ? -12.100 -7.275 9.348 1.00 63.56 189 ASP A N 1
ATOM 1508 C CA . ASP A 1 189 ? -13.346 -7.155 8.589 1.00 63.56 189 ASP A CA 1
ATOM 1509 C C . ASP A 1 189 ? -13.956 -5.749 8.778 1.00 63.56 189 ASP A C 1
ATOM 1511 O O . ASP A 1 189 ? -15.081 -5.578 9.239 1.00 63.56 189 ASP A O 1
ATOM 1515 N N . ALA A 1 190 ? -13.236 -4.708 8.347 1.00 60.62 190 ALA A N 1
ATOM 1516 C CA . ALA A 1 190 ? -13.677 -3.308 8.340 1.00 60.62 190 ALA A CA 1
ATOM 1517 C C . ALA A 1 190 ? -14.827 -3.030 7.342 1.00 60.62 190 ALA A C 1
ATOM 1519 O O . ALA A 1 190 ? -15.133 -1.880 7.034 1.00 60.62 190 ALA A O 1
ATOM 1520 N N . ASN A 1 191 ? -15.435 -4.088 6.796 1.00 60.12 191 ASN A N 1
ATOM 1521 C CA . ASN A 1 191 ? -16.600 -4.058 5.916 1.00 60.12 191 ASN A CA 1
ATOM 1522 C C . ASN A 1 191 ? -17.917 -4.336 6.668 1.00 60.12 191 ASN A C 1
ATOM 1524 O O . ASN A 1 191 ? -18.982 -4.351 6.053 1.00 60.12 191 ASN A O 1
ATOM 1528 N N . ARG A 1 192 ? -17.866 -4.599 7.979 1.00 54.12 192 ARG A N 1
ATOM 1529 C CA . ARG A 1 192 ? -19.056 -4.746 8.819 1.00 54.12 192 ARG A CA 1
ATOM 1530 C C . ARG A 1 192 ? -19.041 -3.685 9.913 1.00 54.12 192 ARG A C 1
ATOM 1532 O O . ARG A 1 192 ? -18.209 -3.745 10.812 1.00 54.12 192 ARG A O 1
ATOM 1539 N N . TYR A 1 193 ? -19.949 -2.725 9.774 1.00 49.44 193 TYR A N 1
ATOM 1540 C CA . TYR A 1 193 ? -20.403 -1.847 10.848 1.00 49.44 193 TYR A CA 1
ATOM 1541 C C . TYR A 1 193 ? -21.682 -2.435 11.440 1.00 49.44 193 TYR A C 1
ATOM 1543 O O . TYR A 1 193 ? -22.472 -2.999 10.644 1.00 49.44 193 TYR A O 1
#

InterPro domains:
  IPR007782 Vitamin K-dependent gamma-carboxylase [PTHR12639] (35-193)
  IPR053934 HTTM domain [PF05090] (72-193)